Protein AF-A0A167IUR1-F1 (afdb_monomer)

Secondary structure (DSSP, 8-state):
-----------------------------HHHHHHHHHTPPPPTTTTT-TT-EEEEEEEEETTSS-EEEEEEEESTTS-EEEEEEESTTS---EEEEEEE-SS-TTEEEEE-SSBEEEEE--TTSEEEEEEEEETTEEEEEEEEE-BTTB--EEEEEEEEESS-TTSEEEEEEEE-S-EEPPPTTT-SSPEEE--EEEEEETTEEEE----GGGSPPEEETTTT-EEESS-EEEE-TTSSEEEEEEEEEEEEETTEEEEEEEEEEEETTEEEE--SSTT-SS--SSEEEEETTEEEEEEE--TT--

Radius of gyration: 26.61 Å; Cα contacts (8 Å, |Δi|>4): 723; chains: 1; bounding box: 107×40×87 Å

Structure (mmCIF, N/CA/C/O backbone):
data_AF-A0A167IUR1-F1
#
_entry.id   AF-A0A167IUR1-F1
#
loop_
_atom_site.group_PDB
_atom_site.id
_atom_site.type_symbol
_atom_site.label_atom_id
_atom_site.label_alt_id
_atom_site.label_comp_id
_atom_site.label_asym_id
_atom_site.label_entity_id
_atom_site.label_seq_id
_atom_site.pdbx_PDB_ins_code
_atom_site.Cartn_x
_atom_site.Cartn_y
_atom_site.Cartn_z
_atom_site.occupancy
_atom_site.B_iso_or_equiv
_atom_site.auth_seq_id
_atom_site.auth_comp_id
_atom_site.auth_asym_id
_atom_site.auth_atom_id
_atom_site.pdbx_PDB_model_num
ATOM 1 N N . MET A 1 1 ? -85.564 10.964 56.060 1.00 39.94 1 MET A N 1
ATOM 2 C CA . MET A 1 1 ? -84.244 11.632 55.950 1.00 39.94 1 MET A CA 1
ATOM 3 C C . MET A 1 1 ? -83.192 10.564 56.237 1.00 39.94 1 MET A C 1
ATOM 5 O O . MET A 1 1 ? -83.279 9.973 57.298 1.00 39.94 1 MET A O 1
ATOM 9 N N . LYS A 1 2 ? -82.512 10.026 55.208 1.00 40.06 2 LYS A N 1
ATOM 10 C CA . LYS A 1 2 ? -81.226 10.500 54.625 1.00 40.06 2 LYS A CA 1
ATOM 11 C C . LYS A 1 2 ? -80.044 10.179 55.570 1.00 40.06 2 LYS A C 1
ATOM 13 O O . LYS A 1 2 ? -80.084 10.676 56.680 1.00 40.06 2 LYS A O 1
ATOM 18 N N . TYR A 1 3 ? -78.972 9.441 55.258 1.00 42.84 3 TYR A N 1
ATOM 19 C CA . TYR A 1 3 ? -78.515 8.634 54.115 1.00 42.84 3 TYR A CA 1
ATOM 20 C C . TYR A 1 3 ? -77.484 7.610 54.644 1.00 42.84 3 TYR A C 1
ATOM 22 O O . TYR A 1 3 ? -76.703 7.931 55.536 1.00 42.84 3 TYR A O 1
ATOM 30 N N . LEU A 1 4 ? -77.473 6.407 54.066 1.00 49.00 4 LEU A N 1
ATOM 31 C CA . LEU A 1 4 ? -76.462 5.363 54.253 1.00 49.00 4 LEU A CA 1
ATOM 32 C C . LEU A 1 4 ? -75.265 5.689 53.335 1.00 49.00 4 LEU A C 1
ATOM 34 O O . LEU A 1 4 ? -75.444 5.774 52.121 1.00 49.00 4 LEU A O 1
ATOM 38 N N . VAL A 1 5 ? -74.072 5.915 53.890 1.00 52.12 5 VAL A N 1
ATOM 39 C CA . VAL A 1 5 ? -72.850 6.205 53.117 1.00 52.12 5 VAL A CA 1
ATOM 40 C C . VAL A 1 5 ? -72.109 4.893 52.862 1.00 52.12 5 VAL A C 1
ATOM 42 O O . VAL A 1 5 ? -71.494 4.334 53.765 1.00 52.12 5 VAL A O 1
ATOM 45 N N . TYR A 1 6 ? -72.205 4.389 51.631 1.00 51.31 6 TYR A N 1
ATOM 46 C CA . TYR A 1 6 ? -71.437 3.244 51.142 1.00 51.31 6 TYR A CA 1
ATOM 47 C C . TYR A 1 6 ? -70.063 3.715 50.650 1.00 51.31 6 TYR A C 1
ATOM 49 O O . TYR A 1 6 ? -69.963 4.560 49.761 1.00 51.31 6 TYR A O 1
ATOM 57 N N . PHE A 1 7 ? -69.008 3.146 51.229 1.00 48.56 7 PHE A N 1
ATOM 58 C CA . PHE A 1 7 ? -67.617 3.332 50.825 1.00 48.56 7 PHE A CA 1
ATOM 59 C C . PHE A 1 7 ? -67.339 2.443 49.601 1.00 48.56 7 PHE A C 1
ATOM 61 O O . PHE A 1 7 ? -67.020 1.263 49.726 1.00 48.56 7 PHE A O 1
ATOM 68 N N . GLY A 1 8 ? -67.540 2.988 48.401 1.00 47.53 8 GLY A N 1
ATOM 69 C CA . GLY A 1 8 ? -67.185 2.339 47.139 1.00 47.53 8 GLY A CA 1
ATOM 70 C C . GLY A 1 8 ? -65.782 2.747 46.700 1.00 47.53 8 GLY A C 1
ATOM 71 O O . GLY A 1 8 ? -65.627 3.735 45.991 1.00 47.53 8 GLY A O 1
ATOM 72 N N . SER A 1 9 ? -64.763 1.996 47.123 1.00 50.78 9 SER A N 1
ATOM 73 C CA . SER A 1 9 ? -63.417 2.078 46.545 1.00 50.78 9 SER A CA 1
ATOM 74 C C . SER A 1 9 ? -63.408 1.308 45.223 1.00 50.78 9 SER A C 1
ATOM 76 O O . SER A 1 9 ? -63.314 0.082 45.208 1.00 50.78 9 SER A O 1
ATOM 78 N N . LEU A 1 10 ? -63.569 2.024 44.108 1.00 51.75 10 LEU A N 1
ATOM 79 C CA . LEU A 1 10 ? -63.385 1.484 42.764 1.00 51.75 10 LEU A CA 1
ATOM 80 C C . LEU A 1 10 ? -61.924 1.711 42.357 1.00 51.75 10 LEU A C 1
ATOM 82 O O . LEU A 1 10 ? -61.563 2.746 41.800 1.00 51.75 10 LEU A O 1
ATOM 86 N N . MET A 1 11 ? -61.071 0.745 42.688 1.00 54.09 11 MET A N 1
ATOM 87 C CA . MET A 1 11 ? -59.680 0.700 42.248 1.00 54.09 11 MET A CA 1
ATOM 88 C C . MET A 1 11 ? -59.660 0.292 40.766 1.00 54.09 11 MET A C 1
ATOM 90 O O . MET A 1 11 ? -59.726 -0.888 40.426 1.00 54.09 11 MET A O 1
ATOM 94 N N . LEU A 1 12 ? -59.636 1.285 39.874 1.00 53.88 12 LEU A N 1
ATOM 95 C CA . LEU A 1 12 ? -59.383 1.100 38.445 1.00 53.88 12 LEU A CA 1
ATOM 96 C C . LEU A 1 12 ? -57.927 0.652 38.260 1.00 53.88 12 LEU A C 1
ATOM 98 O O . LEU A 1 12 ? -57.009 1.466 38.184 1.00 53.88 12 LEU A O 1
ATOM 102 N N . LEU A 1 13 ? -57.725 -0.664 38.204 1.00 49.16 13 LEU A N 1
ATOM 103 C CA . LEU A 1 13 ? -56.525 -1.285 37.654 1.00 49.16 13 LEU A CA 1
ATOM 104 C C . LEU A 1 13 ? -56.460 -0.951 36.158 1.00 49.16 13 LEU A C 1
ATOM 106 O O . LEU A 1 13 ? -56.972 -1.688 35.317 1.00 49.16 13 LEU A O 1
ATOM 110 N N . PHE A 1 14 ? -55.827 0.172 35.820 1.00 52.62 14 PHE A N 1
ATOM 111 C CA . PHE A 1 14 ? -55.284 0.380 34.484 1.00 52.62 14 PHE A CA 1
ATOM 112 C C . PHE A 1 14 ? -54.108 -0.582 34.314 1.00 52.62 14 PHE A C 1
ATOM 114 O O . PHE A 1 14 ? -52.955 -0.241 34.563 1.00 52.62 14 PHE A O 1
ATOM 121 N N . ILE A 1 15 ? -54.419 -1.814 33.912 1.00 54.81 15 ILE A N 1
ATOM 122 C CA . ILE A 1 15 ? -53.456 -2.723 33.299 1.00 54.81 15 ILE A CA 1
ATOM 123 C C . ILE A 1 15 ? -53.104 -2.081 31.957 1.00 54.81 15 ILE A C 1
ATOM 125 O O . ILE A 1 15 ? -53.733 -2.350 30.934 1.00 54.81 15 ILE A O 1
ATOM 129 N N . SER A 1 16 ? -52.138 -1.159 31.955 1.00 46.69 16 SER A N 1
ATOM 130 C CA . SER A 1 16 ? -51.459 -0.822 30.716 1.00 46.69 16 SER A CA 1
ATOM 131 C C . SER A 1 16 ? -50.660 -2.061 30.334 1.00 46.69 16 SER A C 1
ATOM 133 O O . SER A 1 16 ? -49.613 -2.336 30.918 1.00 46.69 16 SER A O 1
ATOM 135 N N . CYS A 1 17 ? -51.166 -2.824 29.368 1.00 55.16 17 CYS A N 1
ATOM 136 C CA . CYS A 1 17 ? -50.301 -3.617 28.512 1.00 55.16 17 CYS A CA 1
ATOM 137 C C . CYS A 1 17 ? -49.288 -2.639 27.908 1.00 55.16 17 CYS A C 1
ATOM 139 O O . CYS A 1 17 ? -49.572 -1.995 26.897 1.00 55.16 17 CYS A O 1
ATOM 141 N N . GLN A 1 18 ? -48.115 -2.504 28.530 1.00 50.66 18 GLN A N 1
ATOM 142 C CA . GLN A 1 18 ? -46.922 -2.210 27.759 1.00 50.66 18 GLN A CA 1
ATOM 143 C C . GLN A 1 18 ? -46.801 -3.394 26.809 1.00 50.66 18 GLN A C 1
ATOM 145 O O . GLN A 1 18 ? -46.411 -4.491 27.190 1.00 50.66 18 GLN A O 1
ATOM 150 N N . ARG A 1 19 ? -47.291 -3.195 25.584 1.00 50.69 19 ARG A N 1
ATOM 151 C CA . ARG A 1 19 ? -46.818 -3.974 24.455 1.00 50.69 19 ARG A CA 1
ATOM 152 C C . ARG A 1 19 ? -45.326 -3.704 24.458 1.00 50.69 19 ARG A C 1
ATOM 154 O O . ARG A 1 19 ? -44.938 -2.564 24.197 1.00 50.69 19 ARG A O 1
ATOM 161 N N . ASP A 1 20 ? -44.545 -4.707 24.839 1.00 49.53 20 ASP A N 1
ATOM 162 C CA . ASP A 1 20 ? -43.136 -4.749 24.502 1.00 49.53 20 ASP A CA 1
ATOM 163 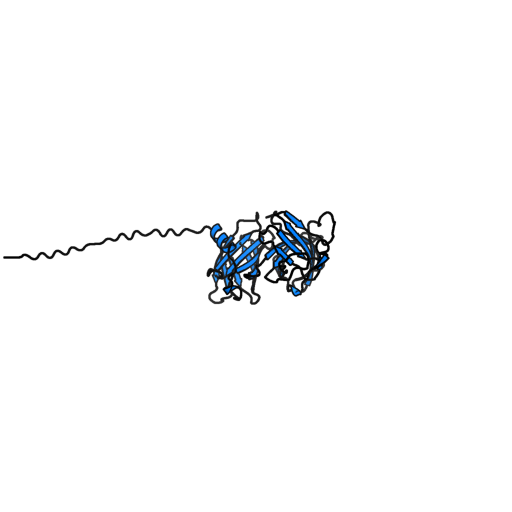C C . ASP A 1 20 ? -43.094 -4.465 23.005 1.00 49.53 20 ASP A C 1
ATOM 165 O O . ASP A 1 20 ? -43.581 -5.241 22.179 1.00 49.53 20 ASP A O 1
ATOM 169 N N . ALA A 1 21 ? -42.688 -3.244 22.665 1.00 53.78 21 ALA A N 1
ATOM 170 C CA . ALA A 1 21 ? -42.294 -2.959 21.313 1.00 53.78 21 ALA A CA 1
ATOM 171 C C . ALA A 1 21 ? -41.093 -3.870 21.127 1.00 53.78 21 ALA A C 1
ATOM 173 O O . ALA A 1 21 ? -40.050 -3.615 21.726 1.00 53.78 21 ALA A O 1
ATOM 174 N N . ASP A 1 22 ? -41.288 -4.965 20.390 1.00 45.28 22 ASP A N 1
ATOM 175 C CA . ASP A 1 22 ? -40.198 -5.736 19.822 1.00 45.28 22 ASP A CA 1
ATOM 176 C C . ASP A 1 22 ? -39.304 -4.715 19.128 1.00 45.28 22 ASP A C 1
ATOM 178 O O . ASP A 1 22 ? -39.596 -4.242 18.025 1.00 45.28 22 ASP A O 1
ATOM 182 N N . VAL A 1 23 ? -38.247 -4.299 19.825 1.00 49.53 23 VAL A N 1
ATOM 183 C CA . VAL A 1 23 ? -37.150 -3.565 19.230 1.00 49.53 23 VAL A CA 1
ATOM 184 C C . VAL A 1 23 ? -36.552 -4.585 18.292 1.00 49.53 23 VAL A C 1
ATOM 186 O O . VAL A 1 23 ? -35.773 -5.444 18.693 1.00 49.53 23 VAL A O 1
ATOM 189 N N . THR A 1 24 ? -37.008 -4.548 17.045 1.00 45.44 24 THR A N 1
ATOM 190 C CA . THR A 1 24 ? -36.427 -5.323 15.968 1.00 45.44 24 THR A CA 1
ATOM 191 C C . THR A 1 24 ? -35.045 -4.723 15.770 1.00 45.44 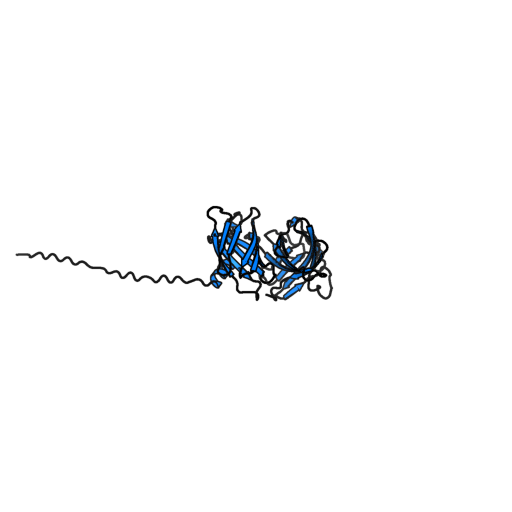24 THR A C 1
ATOM 193 O O . THR A 1 24 ? -34.864 -3.765 15.020 1.00 45.44 24 THR A O 1
ATOM 196 N N . THR A 1 25 ? -34.067 -5.203 16.536 1.00 50.25 25 THR A N 1
ATOM 197 C CA . THR A 1 25 ? -32.660 -4.963 16.257 1.00 50.25 25 THR A CA 1
ATOM 198 C C . THR A 1 25 ? -32.419 -5.591 14.899 1.00 50.25 25 THR A C 1
ATOM 200 O O . THR A 1 25 ? -32.323 -6.810 14.783 1.00 50.25 25 THR A O 1
ATOM 203 N N . VAL A 1 26 ? -32.439 -4.762 13.856 1.00 62.06 26 VAL A N 1
ATOM 204 C CA . VAL A 1 26 ? -32.053 -5.178 12.513 1.00 62.06 26 VAL A CA 1
ATOM 205 C C . VAL A 1 26 ? -30.587 -5.571 12.615 1.00 62.06 26 VAL A C 1
ATOM 207 O O . VAL A 1 26 ? -29.713 -4.710 12.719 1.00 62.06 26 VAL A O 1
ATOM 210 N N . GLU A 1 27 ? -30.336 -6.874 12.682 1.00 73.44 27 GLU A N 1
ATOM 211 C CA . GLU A 1 27 ? -28.994 -7.433 12.700 1.00 73.44 27 GLU A CA 1
ATOM 212 C C . GLU A 1 27 ? -28.315 -7.029 11.388 1.00 73.44 27 GLU A C 1
ATOM 214 O O . GLU A 1 27 ? -28.776 -7.365 10.293 1.00 73.44 27 GLU A O 1
ATOM 219 N N . GLN A 1 28 ? -27.280 -6.195 11.483 1.00 84.00 28 GLN A N 1
ATOM 220 C CA . GLN A 1 28 ? -26.563 -5.740 10.302 1.00 84.00 28 GLN A CA 1
ATOM 221 C C . GLN A 1 28 ? -25.719 -6.894 9.767 1.00 84.00 28 GLN A C 1
ATOM 223 O O . GLN A 1 28 ? -24.887 -7.451 10.477 1.00 84.00 28 GLN A O 1
ATOM 228 N N . THR A 1 29 ? -25.919 -7.243 8.498 1.00 92.00 29 THR A N 1
ATOM 229 C CA . THR A 1 29 ? -25.089 -8.244 7.818 1.00 92.00 29 THR A CA 1
ATOM 230 C C . THR A 1 29 ? -23.643 -7.759 7.703 1.00 92.00 29 THR A C 1
ATOM 232 O O . THR A 1 29 ? -23.427 -6.563 7.490 1.00 92.00 29 THR A O 1
ATOM 235 N N . GLU A 1 30 ? -22.668 -8.670 7.709 1.00 92.00 30 GLU A N 1
ATOM 236 C CA . GLU A 1 30 ? -21.248 -8.336 7.507 1.00 92.00 30 GLU A CA 1
ATOM 237 C C . GLU A 1 30 ? -21.013 -7.506 6.236 1.00 92.00 30 GLU A C 1
ATOM 239 O O . GLU A 1 30 ? -20.331 -6.489 6.281 1.00 92.00 30 GLU A O 1
ATOM 244 N N . ALA A 1 31 ? -21.668 -7.851 5.124 1.00 93.06 31 ALA A N 1
ATOM 245 C CA . ALA A 1 31 ? -21.564 -7.095 3.875 1.00 93.06 31 ALA A CA 1
ATOM 246 C C . ALA A 1 31 ? -21.984 -5.617 4.020 1.00 93.06 31 ALA A C 1
ATOM 248 O O . ALA A 1 31 ? -21.382 -4.735 3.408 1.00 93.06 31 ALA A O 1
ATOM 249 N N . ALA A 1 32 ? -22.994 -5.332 4.848 1.00 95.12 32 ALA A N 1
ATOM 250 C CA . ALA A 1 32 ? -23.435 -3.965 5.124 1.00 95.12 32 ALA A CA 1
ATOM 251 C C . ALA A 1 32 ? -22.427 -3.208 6.004 1.00 95.12 32 ALA A C 1
ATOM 253 O O . ALA A 1 32 ? -22.171 -2.029 5.761 1.00 95.12 32 ALA A O 1
ATOM 254 N N . LEU A 1 33 ? -21.821 -3.888 6.982 1.00 96.25 33 LEU A N 1
ATOM 255 C CA . LEU A 1 33 ? -20.769 -3.330 7.840 1.00 96.25 33 LEU A CA 1
ATOM 256 C C . LEU A 1 33 ? -19.497 -3.022 7.041 1.00 96.25 33 LEU A C 1
ATOM 258 O O . LEU A 1 33 ? -18.945 -1.928 7.148 1.00 96.25 33 LEU A O 1
ATOM 262 N N . VAL A 1 34 ? -19.086 -3.940 6.166 1.00 96.19 34 VAL A N 1
ATOM 263 C CA . VAL A 1 34 ? -18.014 -3.716 5.190 1.00 96.19 34 VAL A CA 1
ATOM 264 C C . VAL A 1 34 ? -18.339 -2.497 4.327 1.00 96.19 34 VAL A C 1
ATOM 266 O O . VAL A 1 34 ? -17.553 -1.554 4.277 1.00 96.19 34 VAL A O 1
ATOM 269 N N . ALA A 1 35 ? -19.508 -2.469 3.679 1.00 95.56 35 ALA A N 1
ATOM 270 C CA . ALA A 1 35 ? -19.896 -1.360 2.808 1.00 95.56 35 ALA A CA 1
ATOM 271 C C . ALA A 1 35 ? -19.886 -0.010 3.544 1.00 95.56 35 ALA A C 1
ATOM 273 O O . ALA A 1 35 ? -19.404 0.978 2.987 1.00 95.56 35 ALA A O 1
ATOM 274 N N . LYS A 1 36 ? -20.340 0.022 4.805 1.00 96.75 36 LYS A N 1
ATOM 275 C CA . LYS A 1 36 ? -20.275 1.205 5.673 1.00 96.75 36 LYS A CA 1
ATOM 276 C C . LYS A 1 36 ? -18.838 1.714 5.787 1.00 96.75 36 LYS A C 1
ATOM 278 O O . LYS A 1 36 ? -18.598 2.862 5.422 1.00 96.75 36 LYS A O 1
ATOM 283 N N . VAL A 1 37 ? -17.892 0.880 6.227 1.00 97.12 37 VAL A N 1
ATOM 284 C CA . VAL A 1 37 ? -16.484 1.284 6.416 1.00 97.12 37 VAL A CA 1
ATOM 285 C C . VAL A 1 37 ? -15.846 1.719 5.093 1.00 97.12 37 VAL A C 1
ATOM 287 O O . VAL A 1 37 ? -15.203 2.763 5.032 1.00 97.12 37 VAL A O 1
ATOM 290 N N . LEU A 1 38 ? -16.068 0.965 4.014 1.00 95.38 38 LEU A N 1
ATOM 291 C CA . LEU A 1 38 ? -15.472 1.237 2.702 1.00 95.38 38 LEU A CA 1
ATOM 292 C C . LEU A 1 38 ? -16.017 2.509 2.034 1.00 95.38 38 LEU A C 1
ATOM 294 O O . LEU A 1 38 ? -15.342 3.092 1.190 1.00 95.38 38 LEU A O 1
ATOM 298 N N . SER A 1 39 ? -17.227 2.939 2.400 1.00 95.25 39 SER A N 1
ATOM 299 C CA . SER A 1 39 ? -17.838 4.179 1.902 1.00 95.25 39 SER A CA 1
ATOM 300 C C . SER A 1 39 ? -17.428 5.433 2.680 1.00 95.25 39 SER A C 1
ATOM 302 O O . SER A 1 39 ? -17.766 6.543 2.261 1.00 95.25 39 SER A O 1
ATOM 304 N N . GLN A 1 40 ? -16.716 5.283 3.804 1.00 94.88 40 GLN A N 1
ATOM 305 C CA . GLN A 1 40 ? -16.343 6.423 4.633 1.00 94.88 40 GLN A CA 1
ATOM 306 C C . GLN A 1 40 ? -15.401 7.375 3.901 1.00 94.88 40 GLN A C 1
ATOM 308 O O . GLN A 1 40 ? -14.452 6.972 3.226 1.00 94.88 40 GLN A O 1
ATOM 313 N N . GLN A 1 41 ? -15.652 8.662 4.114 1.00 94.19 41 GLN A N 1
ATOM 314 C CA . GLN A 1 41 ? -14.771 9.743 3.701 1.00 94.19 41 GLN A CA 1
ATOM 315 C C . GLN A 1 41 ? -13.991 10.261 4.914 1.00 94.19 41 GLN A C 1
ATOM 317 O O . GLN A 1 41 ? -14.527 10.239 6.029 1.00 94.19 41 GLN A O 1
ATOM 322 N N . PRO A 1 42 ? -12.748 10.735 4.735 1.00 93.44 42 PRO A N 1
ATOM 323 C CA . PRO A 1 42 ? -11.985 11.340 5.819 1.00 93.44 42 PRO A CA 1
ATOM 324 C C . PRO A 1 42 ? -12.722 12.535 6.420 1.00 93.44 42 PRO A C 1
ATOM 326 O O . PRO A 1 42 ? -13.127 13.456 5.709 1.00 93.44 42 PRO A O 1
ATOM 329 N N . SER A 1 43 ? -12.866 12.551 7.743 1.00 92.56 43 SER A N 1
ATOM 330 C CA . SER A 1 43 ? -13.361 13.722 8.458 1.00 92.56 43 SER A CA 1
ATOM 331 C C . SER A 1 43 ? -12.348 14.862 8.350 1.00 92.56 43 SER A C 1
ATOM 333 O O . SER A 1 43 ? -11.168 14.699 8.675 1.00 92.56 43 SER A O 1
ATOM 335 N N . VAL A 1 44 ? -12.809 16.040 7.921 1.00 88.81 44 VAL A N 1
ATOM 336 C CA . VAL A 1 44 ? -11.974 17.252 7.840 1.00 88.81 44 VAL A CA 1
ATOM 337 C C . VAL A 1 44 ? -11.412 17.610 9.218 1.00 88.81 44 VAL A C 1
ATOM 339 O O . VAL A 1 44 ? -10.234 17.929 9.335 1.00 88.81 44 VAL A O 1
ATOM 342 N N . GLU A 1 45 ? -12.222 17.485 10.272 1.00 88.31 45 GLU A N 1
ATOM 343 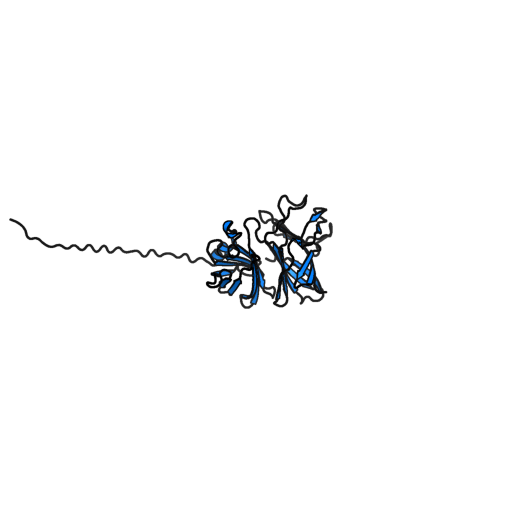C CA . GLU A 1 45 ? -11.820 17.797 11.651 1.00 88.31 45 GLU A CA 1
ATOM 344 C C . GLU A 1 45 ? -10.741 16.844 12.174 1.00 88.31 45 GLU A C 1
ATOM 346 O O . GLU A 1 45 ? -9.852 17.246 12.924 1.00 88.31 45 GLU A O 1
ATOM 351 N N . LEU A 1 46 ? -10.801 15.575 11.762 1.00 88.69 46 LEU A N 1
ATOM 352 C CA . LEU A 1 46 ? -9.861 14.551 12.208 1.00 88.69 46 LEU A CA 1
ATOM 353 C C . LEU A 1 46 ? -8.678 14.374 11.263 1.00 88.69 46 LEU A C 1
ATOM 355 O O . LEU A 1 46 ? -7.744 13.675 11.638 1.00 88.69 46 LEU A O 1
ATOM 359 N N . SER A 1 47 ? -8.652 15.024 10.095 1.00 79.44 47 SER A N 1
ATOM 360 C CA . SER A 1 47 ? -7.573 14.888 9.100 1.00 79.44 47 SER A CA 1
ATOM 361 C C . SER A 1 47 ? -6.191 15.239 9.669 1.00 79.44 47 SER A C 1
ATOM 363 O O . SER A 1 47 ? -5.205 14.597 9.314 1.00 79.44 47 SER A O 1
ATOM 365 N N . GLU A 1 48 ? -6.126 16.123 10.669 1.00 78.12 48 GLU A N 1
ATOM 366 C CA . GLU A 1 48 ? -4.879 16.514 11.351 1.00 78.12 48 GLU A CA 1
ATOM 367 C C . GLU A 1 48 ? -4.697 15.875 12.749 1.00 78.12 48 GLU A C 1
ATOM 369 O O . GLU A 1 48 ? -3.665 16.053 13.391 1.00 78.12 48 GLU A O 1
ATOM 374 N N . SER A 1 49 ? -5.663 15.087 13.241 1.00 83.75 49 SER A N 1
ATOM 375 C CA . SER A 1 49 ? -5.554 14.383 14.533 1.00 83.75 49 SER A CA 1
ATOM 376 C C . SER A 1 49 ? -4.559 13.217 14.485 1.00 83.75 49 SER A C 1
ATOM 378 O O . SER A 1 49 ? -4.750 12.286 13.718 1.00 83.75 49 SER A O 1
ATOM 380 N N . LEU A 1 50 ? -3.522 13.192 15.320 1.00 80.62 50 LEU A N 1
ATOM 381 C CA . LEU A 1 50 ? -2.467 12.172 15.192 1.00 80.62 50 LEU A CA 1
ATOM 382 C C . LEU A 1 50 ? -2.942 10.718 15.334 1.00 80.62 50 LEU A C 1
ATOM 384 O O . LEU A 1 50 ? -2.382 9.847 14.683 1.00 80.62 50 LEU A O 1
ATOM 388 N N . ASN A 1 51 ? -3.950 10.445 16.165 1.00 88.44 51 ASN A N 1
ATOM 389 C CA . ASN A 1 51 ? -4.377 9.081 16.493 1.00 88.44 51 ASN A CA 1
ATOM 390 C C . ASN A 1 51 ? -5.785 8.720 16.011 1.00 88.44 51 ASN A C 1
ATOM 392 O O . ASN A 1 51 ? -6.224 7.598 16.232 1.00 88.44 51 ASN A O 1
ATOM 396 N N . LYS A 1 52 ? -6.504 9.638 15.359 1.00 94.06 52 LYS A N 1
ATOM 397 C CA . LYS A 1 52 ? -7.886 9.414 14.917 1.00 94.06 52 LYS A CA 1
ATOM 398 C C . LYS A 1 52 ? -8.077 9.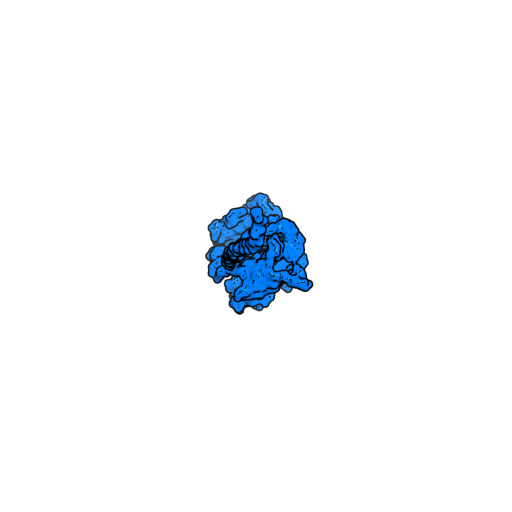731 13.445 1.00 94.06 52 LYS A C 1
ATOM 400 O O . LYS A 1 52 ? -7.340 10.521 12.857 1.00 94.06 52 LYS A O 1
ATOM 405 N N . GLY A 1 53 ? -9.134 9.164 12.881 1.00 95.50 53 GLY A N 1
ATOM 406 C CA . GLY A 1 53 ? -9.552 9.379 11.501 1.00 95.50 53 GLY A CA 1
ATOM 407 C C . GLY A 1 53 ? -9.553 8.089 10.696 1.00 95.50 53 GLY A C 1
ATOM 408 O O . GLY A 1 53 ? -9.599 6.989 11.246 1.00 95.50 53 GLY A O 1
ATOM 409 N N . LEU A 1 54 ? -9.545 8.237 9.376 1.00 96.56 54 LEU A N 1
ATOM 410 C CA . LEU A 1 54 ? -9.557 7.122 8.441 1.00 96.56 54 LEU A CA 1
ATOM 411 C C . LEU A 1 54 ? -8.131 6.819 7.981 1.00 96.56 54 LEU A C 1
ATOM 413 O O . LEU A 1 54 ? -7.432 7.707 7.497 1.00 96.56 54 LEU A O 1
ATOM 417 N N . TYR A 1 55 ? -7.715 5.564 8.095 1.00 97.38 55 TYR A N 1
ATOM 418 C CA . TYR A 1 55 ? -6.460 5.072 7.539 1.00 97.38 55 TYR A CA 1
ATOM 419 C C . TYR A 1 55 ? -6.768 4.052 6.458 1.00 97.38 55 TYR A C 1
ATOM 421 O O . TYR A 1 55 ? -7.732 3.291 6.549 1.00 97.38 55 TYR A O 1
ATOM 429 N N . LYS A 1 56 ? -5.940 4.042 5.427 1.00 97.25 56 LYS A N 1
ATOM 430 C CA . LYS A 1 56 ? -6.083 3.181 4.262 1.00 97.25 56 LYS A CA 1
ATOM 431 C C . LYS A 1 56 ? -4.716 2.641 3.873 1.00 97.25 56 LYS A C 1
ATOM 433 O O . LYS A 1 56 ? -3.703 3.288 4.129 1.00 97.25 56 LYS A O 1
ATOM 438 N N . GLY A 1 57 ? -4.661 1.467 3.262 1.00 96.88 57 GLY A N 1
ATOM 439 C CA . GLY A 1 57 ? -3.396 0.946 2.754 1.00 96.88 57 GLY A CA 1
ATOM 440 C C . GLY A 1 57 ? -3.445 -0.523 2.393 1.00 96.88 57 GLY A C 1
ATOM 441 O O . GLY A 1 57 ? -4.488 -1.040 2.005 1.00 96.88 57 GLY A O 1
ATOM 442 N N . ILE A 1 58 ? -2.307 -1.192 2.520 1.00 97.19 58 ILE A N 1
ATOM 443 C CA . ILE A 1 58 ? -2.102 -2.573 2.093 1.00 97.19 58 ILE A CA 1
ATOM 444 C C . ILE A 1 58 ? -2.515 -3.541 3.199 1.00 97.19 58 ILE A C 1
ATOM 446 O O . ILE A 1 58 ? -2.137 -3.370 4.358 1.00 97.19 58 ILE A O 1
ATOM 450 N N . PHE A 1 59 ? -3.207 -4.602 2.802 1.00 97.12 59 PHE A N 1
ATOM 451 C CA . PHE A 1 59 ? -3.351 -5.854 3.532 1.00 97.12 59 PHE A CA 1
ATOM 452 C C . PHE A 1 59 ? -2.816 -6.976 2.651 1.00 97.12 59 PHE A C 1
ATOM 454 O O . PHE A 1 59 ? -3.310 -7.157 1.537 1.00 97.12 59 PHE A O 1
ATOM 461 N N . ALA A 1 60 ? -1.837 -7.742 3.121 1.00 96.12 60 ALA A N 1
ATOM 462 C CA . ALA A 1 60 ? -1.334 -8.861 2.335 1.00 96.12 60 ALA A CA 1
ATOM 463 C C . ALA A 1 60 ? -0.753 -9.980 3.196 1.00 96.12 60 ALA A C 1
ATOM 465 O O . ALA A 1 60 ? -0.262 -9.751 4.305 1.00 96.12 60 ALA A O 1
ATOM 466 N N . SER A 1 61 ? -0.785 -11.196 2.661 1.00 95.62 61 SER A N 1
ATOM 467 C CA . SER A 1 61 ? -0.056 -12.332 3.205 1.00 95.62 61 SER A CA 1
ATOM 468 C C . SER A 1 61 ? 1.369 -12.384 2.650 1.00 95.62 61 SER A C 1
ATOM 470 O O . SER A 1 61 ? 1.652 -11.972 1.519 1.00 95.62 61 SER A O 1
ATOM 472 N N . TYR A 1 62 ? 2.295 -12.920 3.445 1.00 95.69 62 TYR A N 1
ATOM 473 C CA . TYR A 1 62 ? 3.692 -13.089 3.025 1.00 95.69 62 TYR A CA 1
ATOM 474 C C . TYR A 1 62 ? 3.889 -14.156 1.939 1.00 95.69 62 TYR A C 1
ATOM 476 O O . TYR A 1 62 ? 4.925 -14.171 1.280 1.00 95.69 62 TYR A O 1
ATOM 484 N N . ASP A 1 63 ? 2.914 -15.047 1.765 1.00 93.00 63 ASP A N 1
ATOM 485 C CA . ASP A 1 63 ? 2.905 -16.116 0.762 1.00 93.00 63 ASP A CA 1
ATOM 486 C C . ASP A 1 63 ? 2.188 -15.724 -0.544 1.00 93.00 63 ASP A C 1
ATOM 488 O O . ASP A 1 63 ? 1.984 -16.579 -1.405 1.00 93.00 63 ASP A O 1
ATOM 492 N N . LEU A 1 64 ? 1.825 -14.442 -0.698 1.00 91.50 64 LEU A N 1
ATOM 493 C CA . LEU A 1 64 ? 1.209 -13.852 -1.899 1.00 91.50 64 LEU A CA 1
ATOM 494 C C . LEU A 1 64 ? -0.197 -14.384 -2.232 1.00 91.50 64 LEU A C 1
ATOM 496 O O . LEU A 1 64 ? -0.729 -14.129 -3.317 1.00 91.50 64 LEU A O 1
ATOM 500 N N . VAL A 1 65 ? -0.815 -15.135 -1.317 1.00 91.12 65 VAL A N 1
ATOM 501 C CA . VAL A 1 65 ? -2.158 -15.690 -1.518 1.00 91.12 65 VAL A CA 1
ATOM 502 C C . VAL A 1 65 ? -3.225 -14.621 -1.336 1.00 91.12 65 VAL A C 1
ATOM 504 O O . VAL A 1 65 ? -4.079 -14.461 -2.212 1.00 91.12 65 VAL A O 1
ATOM 507 N N . ASP A 1 66 ? -3.157 -13.887 -0.230 1.00 92.31 66 ASP A N 1
ATOM 508 C CA . ASP A 1 66 ? -4.141 -12.887 0.151 1.00 92.31 66 ASP A CA 1
ATOM 509 C C . ASP A 1 66 ? -3.561 -11.492 -0.061 1.00 92.31 66 ASP A C 1
ATOM 511 O O . ASP A 1 66 ? -2.439 -11.191 0.349 1.00 92.31 66 ASP A O 1
ATOM 515 N N . LYS A 1 67 ? -4.338 -10.634 -0.717 1.00 92.31 67 LYS A N 1
ATOM 516 C CA . LYS A 1 67 ? -3.948 -9.258 -1.002 1.00 92.31 67 LYS A CA 1
ATOM 517 C C . LYS A 1 67 ? -5.172 -8.377 -1.131 1.00 92.31 67 LYS A C 1
ATOM 519 O O . LYS A 1 67 ? -6.197 -8.820 -1.647 1.00 92.31 67 LYS A O 1
ATOM 524 N N . GLY A 1 68 ? -5.087 -7.147 -0.657 1.00 93.94 68 GLY A N 1
ATOM 525 C CA . GLY A 1 68 ? -6.214 -6.236 -0.649 1.00 93.94 68 GLY A CA 1
ATOM 526 C C . GLY A 1 68 ? -5.885 -4.886 -0.049 1.00 93.94 68 GLY A C 1
ATOM 527 O O . GLY A 1 68 ? -4.775 -4.624 0.416 1.00 93.94 68 GLY A O 1
ATOM 528 N N . MET A 1 69 ? -6.898 -4.034 -0.050 1.00 95.38 69 MET A N 1
ATOM 529 C CA . MET A 1 69 ? -6.858 -2.732 0.587 1.00 95.38 69 MET A CA 1
ATOM 530 C C . MET A 1 69 ? -7.542 -2.814 1.949 1.00 95.38 69 MET A C 1
ATOM 532 O O . MET A 1 69 ? -8.683 -3.268 2.048 1.00 95.38 69 MET A O 1
ATOM 536 N N . VAL A 1 70 ? -6.859 -2.369 3.000 1.00 97.75 70 VAL A N 1
ATOM 537 C CA . VAL A 1 70 ? -7.450 -2.221 4.334 1.00 97.75 70 VAL A CA 1
ATOM 538 C C . VAL A 1 70 ? -7.926 -0.795 4.549 1.00 97.75 70 VAL A C 1
ATOM 540 O O . VAL A 1 70 ? -7.293 0.158 4.101 1.00 97.75 70 VAL A O 1
ATOM 543 N N . PHE A 1 71 ? -9.032 -0.671 5.270 1.00 98.12 71 PHE A N 1
ATOM 544 C CA . PHE A 1 71 ? -9.632 0.567 5.733 1.00 98.12 71 PHE A CA 1
ATOM 545 C C . PHE A 1 71 ? -9.762 0.449 7.248 1.00 98.12 71 PHE A C 1
ATOM 547 O O . PHE A 1 71 ? -10.457 -0.440 7.734 1.00 98.12 71 PHE A O 1
ATOM 554 N N . LEU A 1 72 ? -9.078 1.314 7.990 1.00 98.38 72 LEU A N 1
ATOM 555 C CA . LEU A 1 72 ? -9.140 1.384 9.446 1.00 98.38 72 LEU A CA 1
ATOM 556 C C . LEU A 1 72 ? -9.854 2.682 9.824 1.00 98.38 72 LEU A C 1
ATOM 558 O O . LEU A 1 72 ? -9.320 3.778 9.647 1.00 98.38 72 LEU A O 1
ATOM 562 N N . ASN A 1 73 ? -11.069 2.559 10.337 1.00 98.00 73 ASN A N 1
ATOM 563 C CA . ASN A 1 73 ? -11.809 3.654 10.936 1.00 98.00 73 ASN A CA 1
ATOM 564 C C . ASN A 1 73 ? -11.392 3.765 12.408 1.00 98.00 73 ASN A C 1
ATOM 566 O O . ASN A 1 73 ? -11.805 2.957 13.237 1.00 98.00 73 ASN A O 1
ATOM 570 N N . LEU A 1 74 ? -10.560 4.755 12.731 1.00 97.38 74 LEU A N 1
ATOM 571 C CA . LEU A 1 74 ? -10.117 5.056 14.091 1.00 97.38 74 LEU A CA 1
ATOM 572 C C . LEU A 1 74 ? -10.906 6.254 14.625 1.00 97.38 74 LEU A C 1
ATOM 574 O O . LEU A 1 74 ? -10.368 7.347 14.794 1.00 97.38 74 LEU A O 1
ATOM 578 N N . GLN A 1 75 ? -12.203 6.061 14.871 1.00 96.56 75 GLN A N 1
ATOM 579 C CA . GLN A 1 75 ? -13.135 7.097 15.335 1.00 96.56 75 GLN A CA 1
ATOM 580 C C . GLN A 1 75 ? -13.377 8.223 14.321 1.00 96.56 75 GLN A C 1
ATOM 582 O O . GLN A 1 75 ? -13.728 9.330 14.721 1.00 96.56 75 GLN A O 1
ATOM 587 N N . ASN A 1 76 ? -13.248 7.948 13.020 1.00 95.69 76 ASN A N 1
ATOM 588 C CA . ASN A 1 76 ? -13.609 8.887 11.954 1.00 95.69 76 ASN A CA 1
ATOM 589 C C . ASN A 1 76 ? -15.093 9.296 12.029 1.00 95.69 76 ASN A C 1
ATOM 591 O O . ASN A 1 76 ? -15.427 10.457 11.812 1.00 95.69 76 ASN A O 1
ATOM 595 N N . ASP A 1 77 ? -15.960 8.348 12.395 1.00 95.06 77 ASP A N 1
ATOM 596 C CA . ASP A 1 77 ? -17.399 8.530 12.641 1.00 95.06 77 ASP A CA 1
ATOM 597 C C . ASP A 1 77 ? -17.794 8.218 14.103 1.00 95.06 77 ASP A C 1
ATOM 599 O O . ASP A 1 77 ? -18.956 7.950 14.408 1.00 95.06 77 ASP A O 1
ATOM 603 N N . GLY A 1 78 ? -16.812 8.210 15.010 1.00 95.06 78 GLY A N 1
ATOM 604 C CA . GLY A 1 78 ? -16.975 7.813 16.411 1.00 95.06 78 GLY A CA 1
ATOM 605 C C . GLY A 1 78 ? -16.831 6.311 16.693 1.00 95.06 78 GLY A C 1
ATOM 606 O O . GLY A 1 78 ? -16.678 5.951 17.860 1.00 95.06 78 GLY A O 1
ATOM 607 N N . ASN A 1 79 ? -16.805 5.441 15.676 1.00 97.12 79 ASN A N 1
ATOM 608 C CA . ASN A 1 79 ? -16.607 3.995 15.849 1.00 97.12 79 ASN A CA 1
ATOM 609 C C . ASN A 1 79 ? -15.146 3.573 15.623 1.00 97.12 79 ASN A C 1
ATOM 611 O O . ASN A 1 79 ? -14.384 4.274 14.962 1.00 97.12 79 ASN A O 1
ATOM 615 N N . VAL A 1 80 ? -14.754 2.408 16.149 1.00 98.19 80 VAL A N 1
ATOM 616 C CA . VAL A 1 80 ? -13.471 1.762 15.826 1.00 98.19 80 VAL A CA 1
ATOM 617 C C . VAL A 1 80 ? -13.759 0.481 15.053 1.00 98.19 80 VAL A C 1
ATOM 619 O O . VAL A 1 80 ? -14.248 -0.498 15.611 1.00 98.19 80 VAL A O 1
ATOM 622 N N . GLU A 1 81 ? -13.491 0.495 13.755 1.00 98.38 81 GLU A N 1
ATOM 623 C CA . GLU A 1 81 ? -13.894 -0.566 12.826 1.00 98.38 81 GLU A CA 1
ATOM 624 C C . GLU A 1 81 ? -12.817 -0.737 11.755 1.00 98.38 81 GLU A C 1
ATOM 626 O O . GLU A 1 81 ? -12.091 0.208 11.439 1.00 98.38 81 GLU A O 1
ATOM 631 N N . ALA A 1 82 ? -12.701 -1.927 11.176 1.00 98.56 82 ALA A N 1
ATOM 632 C CA . ALA A 1 82 ? -11.869 -2.119 9.999 1.00 98.56 82 ALA A CA 1
ATOM 633 C C . ALA A 1 82 ? -12.556 -2.995 8.959 1.00 98.56 82 ALA A C 1
ATOM 635 O O . ALA A 1 82 ? -13.336 -3.888 9.287 1.00 98.56 82 ALA A O 1
ATOM 636 N N . ALA A 1 83 ? -12.237 -2.745 7.696 1.00 97.94 83 ALA A N 1
ATOM 637 C CA . ALA A 1 83 ? -12.661 -3.572 6.582 1.00 97.94 83 ALA A CA 1
ATOM 638 C C . ALA A 1 83 ? -11.482 -3.845 5.654 1.00 97.94 83 ALA A C 1
ATOM 640 O O . ALA A 1 83 ? -10.622 -2.986 5.453 1.00 97.94 83 ALA A O 1
ATOM 641 N N . VAL A 1 84 ? -11.451 -5.039 5.076 1.00 96.69 84 VAL A N 1
ATOM 642 C CA . VAL A 1 84 ? -10.494 -5.411 4.036 1.00 96.69 84 VAL A CA 1
ATOM 643 C C . VAL A 1 84 ? -11.276 -5.689 2.769 1.00 96.69 84 VAL A C 1
ATOM 645 O O . VAL A 1 84 ? -12.111 -6.592 2.743 1.00 96.69 84 VAL A O 1
ATOM 648 N N . ARG A 1 85 ? -10.979 -4.918 1.724 1.00 93.62 85 ARG A N 1
ATOM 649 C CA . ARG A 1 85 ? -11.405 -5.225 0.367 1.00 93.62 85 ARG A CA 1
ATOM 650 C C . ARG A 1 85 ? -10.319 -6.032 -0.308 1.00 93.62 85 ARG A C 1
ATOM 652 O O . ARG A 1 85 ? -9.251 -5.494 -0.608 1.00 93.62 85 ARG A O 1
ATOM 659 N N . PHE A 1 86 ? -10.580 -7.311 -0.536 1.00 91.44 86 PHE A N 1
ATOM 660 C CA . PHE A 1 86 ? -9.614 -8.138 -1.240 1.00 91.44 86 PHE A CA 1
ATOM 661 C C . PHE A 1 86 ? -9.537 -7.730 -2.703 1.00 91.44 86 PHE A C 1
ATOM 663 O O . PHE A 1 86 ? -10.499 -7.254 -3.310 1.00 91.44 86 PHE A O 1
ATOM 670 N N . VAL A 1 87 ? -8.358 -7.951 -3.265 1.00 84.06 87 VAL A N 1
ATOM 671 C CA . VAL A 1 87 ? -8.165 -8.078 -4.699 1.00 84.06 87 VAL A CA 1
ATOM 672 C C . VAL A 1 87 ? -9.234 -9.072 -5.182 1.00 84.06 87 VAL A C 1
ATOM 674 O O . VAL A 1 87 ? -9.289 -10.200 -4.695 1.00 84.06 87 VAL A O 1
ATOM 677 N N . LYS A 1 88 ? -10.188 -8.589 -5.989 1.00 64.50 88 LYS A N 1
ATOM 678 C CA . LYS A 1 88 ? -11.416 -9.273 -6.425 1.00 64.50 88 LYS A CA 1
ATOM 679 C C . LYS A 1 88 ? -11.082 -10.696 -6.926 1.00 64.50 88 LYS A C 1
ATOM 681 O O . LYS A 1 88 ? -9.944 -11.031 -7.234 1.00 64.50 88 LYS A O 1
ATOM 686 N N . GLY A 1 89 ? -12.025 -11.625 -6.790 1.00 60.34 89 GLY A N 1
ATOM 687 C CA . GLY A 1 89 ? -11.778 -13.036 -7.118 1.00 60.34 89 GLY A CA 1
ATOM 688 C C . GLY A 1 89 ? -10.901 -13.813 -6.120 1.00 60.34 89 GLY A C 1
ATOM 689 O O . GLY A 1 89 ? -10.932 -15.042 -6.144 1.00 60.34 89 GLY A O 1
ATOM 690 N N . LYS A 1 90 ? -10.185 -13.158 -5.190 1.00 69.31 90 LYS A N 1
ATOM 691 C CA . LYS A 1 90 ? -9.412 -13.858 -4.150 1.00 69.31 90 LYS A CA 1
ATOM 692 C C . LYS A 1 90 ? -10.305 -14.372 -3.024 1.00 69.31 90 LYS A C 1
ATOM 694 O O . LYS A 1 90 ? -10.225 -15.557 -2.710 1.00 69.31 90 LYS A O 1
ATOM 699 N N . ARG A 1 91 ? -11.140 -13.512 -2.417 1.00 81.50 91 ARG A N 1
ATOM 700 C CA . ARG A 1 91 ? -12.022 -13.825 -1.267 1.00 81.50 91 ARG A CA 1
ATOM 701 C C . ARG A 1 91 ? -13.159 -12.802 -1.106 1.00 81.50 91 ARG A C 1
ATOM 703 O O . ARG A 1 91 ? -13.049 -11.708 -1.656 1.00 81.50 91 ARG A O 1
ATOM 710 N N . PRO A 1 92 ? -14.224 -13.124 -0.343 1.00 90.25 92 PRO A N 1
ATOM 711 C CA . PRO A 1 92 ? -15.151 -12.116 0.169 1.00 90.25 92 PRO A CA 1
ATOM 712 C C . PRO A 1 92 ? -14.425 -11.082 1.037 1.00 90.25 92 PRO A C 1
ATOM 714 O O . PRO A 1 92 ? -13.493 -11.439 1.760 1.00 90.25 92 PRO A O 1
ATOM 717 N N . ASP A 1 93 ? -14.877 -9.829 0.977 1.00 93.94 93 ASP A N 1
ATOM 718 C CA . ASP A 1 93 ? -14.416 -8.759 1.866 1.00 93.94 93 ASP A CA 1
ATOM 719 C C . ASP A 1 93 ? -14.617 -9.156 3.340 1.00 93.94 93 ASP A C 1
ATOM 721 O O . ASP A 1 93 ? -15.555 -9.882 3.669 1.00 93.94 93 ASP A O 1
ATOM 725 N N . ALA A 1 94 ? -13.740 -8.673 4.221 1.00 95.75 94 ALA A N 1
ATOM 726 C CA . ALA A 1 94 ? -13.753 -9.019 5.643 1.00 95.75 94 ALA A CA 1
ATOM 727 C C . ALA A 1 94 ? -14.011 -7.796 6.523 1.00 95.75 94 ALA A C 1
ATOM 729 O O . ALA A 1 94 ? -13.474 -6.716 6.261 1.00 95.75 94 ALA A O 1
ATOM 730 N N . TYR A 1 95 ? -14.766 -7.987 7.604 1.00 97.81 95 TYR A N 1
ATOM 731 C CA . TYR A 1 95 ? -15.016 -6.971 8.626 1.00 97.81 95 TYR A CA 1
ATOM 732 C C . TYR A 1 95 ? -14.337 -7.300 9.960 1.00 97.81 95 TYR A C 1
ATOM 734 O O . TYR A 1 95 ? -14.258 -8.458 10.369 1.00 97.81 95 TYR A O 1
ATOM 742 N N . PHE A 1 96 ? -13.890 -6.270 10.678 1.00 98.44 96 PHE A N 1
ATOM 743 C CA . PHE A 1 96 ? -13.339 -6.380 12.024 1.00 98.44 96 PHE A CA 1
ATOM 744 C C . PHE A 1 96 ? -13.973 -5.344 12.948 1.00 98.44 96 PHE A C 1
ATOM 746 O O . PHE A 1 96 ? -14.013 -4.149 12.644 1.00 98.44 96 PHE A O 1
ATOM 753 N N . VAL A 1 97 ? -14.381 -5.802 14.128 1.00 98.12 97 VAL A N 1
ATOM 754 C CA . VAL A 1 97 ? -14.784 -4.928 15.231 1.00 98.12 97 VAL A CA 1
ATOM 755 C C . VAL A 1 97 ? -13.533 -4.502 15.984 1.00 98.12 97 VAL A C 1
ATOM 757 O O . VAL A 1 97 ? -12.688 -5.345 16.301 1.00 98.12 97 VAL A O 1
ATOM 760 N N . GLY A 1 98 ? -13.413 -3.210 16.276 1.00 97.94 98 GLY A N 1
ATOM 761 C CA . GLY A 1 98 ? -12.273 -2.654 16.985 1.00 97.94 98 GLY A CA 1
ATOM 762 C C . GLY A 1 98 ? -12.631 -2.006 18.321 1.00 97.94 98 GLY A C 1
ATOM 763 O O . GLY A 1 98 ? -13.770 -1.621 18.563 1.00 97.94 98 GLY A O 1
ATOM 764 N N . ASN A 1 99 ? -11.633 -1.867 19.193 1.00 98.06 99 ASN A N 1
ATOM 765 C CA . ASN A 1 99 ? -11.689 -1.035 20.397 1.00 98.06 99 ASN A CA 1
ATOM 766 C C . ASN A 1 99 ? -10.346 -0.325 20.597 1.00 98.06 99 ASN A C 1
ATOM 768 O O . ASN A 1 99 ? -9.299 -0.887 20.280 1.00 98.06 99 ASN A O 1
ATOM 772 N N . GLN A 1 100 ? -10.374 0.891 21.140 1.00 97.56 100 GLN A N 1
ATOM 773 C CA . GLN A 1 100 ? -9.164 1.606 21.553 1.00 97.56 100 GLN A CA 1
ATOM 774 C C . GLN A 1 100 ? -8.655 1.049 22.892 1.00 97.56 100 GLN A C 1
ATOM 776 O O . GLN A 1 100 ? -9.460 0.757 23.779 1.00 97.56 100 GLN A O 1
ATOM 781 N N . ASP A 1 101 ? -7.341 0.898 23.039 1.00 97.12 101 ASP A N 1
ATOM 782 C CA . ASP A 1 101 ? -6.709 0.498 24.296 1.00 97.12 101 ASP A CA 1
ATOM 783 C C . ASP A 1 101 ? -6.931 1.589 25.363 1.00 97.12 101 ASP A C 1
ATOM 785 O O . ASP A 1 101 ? -6.845 2.792 25.105 1.00 97.12 101 ASP A O 1
ATOM 789 N N . VAL A 1 102 ? -7.275 1.163 26.580 1.00 95.56 102 VAL A N 1
ATOM 790 C CA . VAL A 1 102 ? -7.606 2.062 27.698 1.00 95.56 102 VAL A CA 1
ATOM 791 C C . VAL A 1 102 ? -6.373 2.691 28.353 1.00 95.56 102 VAL A C 1
ATOM 793 O O . VAL A 1 102 ? -6.496 3.709 29.032 1.00 95.56 102 VAL A O 1
ATOM 796 N N . GLN A 1 103 ? -5.203 2.076 28.192 1.00 96.44 103 GLN A N 1
ATOM 797 C CA . GLN A 1 103 ? -3.916 2.524 28.723 1.00 96.44 103 GLN A CA 1
ATOM 798 C C . GLN A 1 103 ? -3.099 3.284 27.675 1.00 96.44 103 GLN A C 1
ATOM 800 O O . GLN A 1 103 ? -2.302 4.145 28.047 1.00 96.44 103 GLN A O 1
ATOM 805 N N . ASP A 1 104 ? -3.314 3.004 26.388 1.00 95.00 104 ASP A N 1
ATOM 806 C CA . ASP A 1 104 ? -2.636 3.676 25.281 1.00 95.00 104 ASP A CA 1
ATOM 807 C C . ASP A 1 104 ? -3.613 4.140 24.192 1.00 95.00 104 ASP A C 1
ATOM 809 O O . ASP A 1 104 ? -4.055 3.381 23.333 1.00 95.00 104 ASP A O 1
ATOM 813 N N . SER A 1 105 ? -3.870 5.448 24.160 1.00 93.56 105 SER A N 1
ATOM 814 C CA . SER A 1 105 ? -4.759 6.067 23.173 1.00 93.56 105 SER A CA 1
ATOM 815 C C . SER A 1 105 ? -4.279 5.975 21.715 1.00 93.56 105 SER A C 1
ATOM 817 O O . SER A 1 105 ? -5.016 6.386 20.821 1.00 93.56 105 SER A O 1
ATOM 819 N N . ASN A 1 106 ? -3.066 5.490 21.448 1.00 94.88 106 ASN A N 1
ATOM 820 C CA . ASN A 1 106 ? -2.576 5.256 20.088 1.00 94.88 106 ASN A CA 1
ATOM 821 C C . ASN A 1 106 ? -2.751 3.804 19.640 1.00 94.88 106 ASN A C 1
ATOM 823 O O . ASN A 1 106 ? -2.488 3.501 18.477 1.00 94.88 106 ASN A O 1
ATOM 827 N N . THR A 1 107 ? -3.179 2.918 20.538 1.00 96.62 107 THR A N 1
ATOM 828 C CA . THR A 1 107 ? -3.293 1.487 20.280 1.00 96.62 107 THR A CA 1
ATOM 829 C C . THR A 1 107 ? -4.758 1.074 20.144 1.00 96.62 107 THR A C 1
ATOM 831 O O . THR A 1 107 ? -5.635 1.518 20.884 1.00 96.62 107 THR A O 1
ATOM 834 N N . TYR A 1 108 ? -5.031 0.224 19.158 1.00 98.00 108 TYR A N 1
ATOM 835 C CA . TYR A 1 108 ? -6.359 -0.254 18.791 1.00 98.00 108 TYR A CA 1
ATOM 836 C C . TYR A 1 108 ? -6.317 -1.760 18.549 1.00 98.00 108 TYR A C 1
ATOM 838 O O . TYR A 1 108 ? -5.438 -2.260 17.847 1.00 98.00 108 TYR A O 1
ATOM 846 N N . HIS A 1 109 ? -7.286 -2.489 19.089 1.00 98.25 109 HIS A N 1
ATOM 847 C CA . HIS A 1 109 ? -7.396 -3.937 18.935 1.00 98.25 109 HIS A CA 1
ATOM 848 C C . HIS A 1 109 ? -8.569 -4.282 18.038 1.00 98.25 109 HIS A C 1
ATOM 850 O O . HIS A 1 109 ? -9.695 -3.893 18.338 1.00 98.25 109 HIS A O 1
ATOM 856 N N . PHE A 1 110 ? -8.310 -5.053 16.988 1.00 98.50 110 PHE A N 1
ATOM 857 C CA . PHE A 1 110 ? -9.295 -5.483 16.006 1.00 98.50 110 PHE A CA 1
ATOM 858 C C . PHE A 1 110 ? -9.485 -6.991 16.060 1.00 98.50 110 PHE A C 1
ATOM 860 O O . PHE A 1 110 ? -8.518 -7.750 16.168 1.00 98.50 110 PHE A O 1
ATOM 867 N N . LYS A 1 111 ? -10.737 -7.434 15.952 1.00 98.12 111 LYS A N 1
ATOM 868 C CA . LYS A 1 111 ? -11.104 -8.849 15.961 1.00 98.12 111 LYS A CA 1
ATOM 869 C C . LYS A 1 111 ? -12.207 -9.145 14.950 1.00 98.12 111 LYS A C 1
ATOM 871 O O . LYS A 1 111 ? -13.168 -8.390 14.820 1.00 98.12 111 LYS A O 1
ATOM 876 N N . SER A 1 112 ? -12.076 -10.287 14.292 1.00 96.69 112 SER A N 1
ATOM 877 C CA . SER A 1 112 ? -13.105 -10.934 13.483 1.00 96.69 112 SER A CA 1
ATOM 878 C C . SER A 1 112 ? -13.108 -12.440 13.760 1.00 96.69 112 SER A C 1
ATOM 880 O O . SER A 1 112 ? -12.352 -12.933 14.603 1.00 96.69 112 SER A O 1
ATOM 882 N N . GLU A 1 113 ? -13.954 -13.187 13.055 1.00 93.69 113 GLU A N 1
ATOM 883 C CA . GLU A 1 113 ? -13.903 -14.655 13.066 1.00 93.69 113 GLU A CA 1
ATOM 884 C C . GLU A 1 113 ? -12.663 -15.202 12.340 1.00 93.69 113 GLU A C 1
ATOM 886 O O . GLU A 1 113 ? -12.219 -16.318 12.607 1.00 93.69 113 GLU A O 1
ATOM 891 N N . LEU A 1 114 ? -12.080 -14.407 11.439 1.00 93.88 114 LEU A N 1
ATOM 892 C CA . LEU A 1 114 ? -10.965 -14.805 10.581 1.00 93.88 114 LEU A CA 1
ATOM 893 C C . LEU A 1 114 ? -9.597 -14.529 11.216 1.00 93.88 114 LEU A C 1
ATOM 895 O O . LEU A 1 114 ? -8.602 -15.128 10.807 1.00 93.88 114 LEU A O 1
ATOM 899 N N . GLY A 1 115 ? -9.526 -13.627 12.195 1.00 95.69 115 GLY A N 1
ATOM 900 C CA . GLY A 1 115 ? -8.284 -13.285 12.877 1.00 95.69 115 GLY A CA 1
ATOM 901 C C . GLY A 1 115 ? -8.403 -12.057 13.771 1.00 95.69 115 GLY A C 1
ATOM 902 O O . GLY A 1 115 ? -9.479 -11.496 13.985 1.00 95.69 115 GLY A O 1
ATOM 903 N N . SER A 1 116 ? -7.266 -11.625 14.301 1.00 97.56 116 SER A N 1
ATOM 904 C CA . SER A 1 116 ? -7.169 -10.417 15.117 1.00 97.56 116 SER A CA 1
ATOM 905 C C . SER A 1 116 ? -5.816 -9.757 14.933 1.00 97.56 116 SER A C 1
ATOM 907 O O . SER A 1 116 ? -4.814 -10.446 14.740 1.00 97.56 116 SER A O 1
ATOM 909 N N . PHE A 1 117 ? -5.779 -8.438 15.060 1.00 98.31 117 PHE A N 1
ATOM 910 C CA . PHE A 1 117 ? -4.545 -7.668 15.014 1.00 98.31 117 PHE A CA 1
ATOM 911 C C . PHE A 1 117 ? -4.624 -6.452 15.935 1.00 98.31 117 PHE A C 1
ATOM 913 O O . PHE A 1 117 ? -5.708 -5.989 16.295 1.00 98.31 117 PHE A O 1
ATOM 920 N N . THR A 1 118 ? -3.459 -5.928 16.300 1.00 98.19 118 THR A N 1
ATOM 921 C CA . THR A 1 118 ? -3.325 -4.687 17.065 1.00 98.19 118 THR A CA 1
ATOM 922 C C . THR A 1 118 ? -2.662 -3.648 16.175 1.00 98.19 118 THR A C 1
ATOM 924 O O . THR A 1 118 ? -1.599 -3.912 15.616 1.00 98.19 118 THR A O 1
ATOM 927 N N . ALA A 1 119 ? -3.289 -2.484 16.036 1.00 97.62 119 ALA A N 1
ATOM 928 C CA . ALA A 1 119 ? -2.746 -1.333 15.331 1.00 97.62 119 ALA A CA 1
ATOM 929 C C . ALA A 1 119 ? -2.252 -0.305 16.349 1.00 97.62 119 ALA A C 1
ATOM 931 O O . ALA A 1 119 ? -3.018 0.099 17.220 1.00 97.62 119 ALA A O 1
ATOM 932 N N . THR A 1 120 ? -1.012 0.152 16.207 1.00 96.56 120 THR A N 1
ATOM 933 C CA . THR A 1 120 ? -0.491 1.292 16.968 1.00 96.56 120 THR A CA 1
ATOM 934 C C . THR A 1 120 ? -0.158 2.408 15.991 1.00 96.56 120 THR A C 1
ATOM 936 O O . THR A 1 120 ? 0.582 2.192 15.029 1.00 96.56 120 THR A O 1
ATOM 939 N N . VAL A 1 121 ? -0.725 3.590 16.218 1.00 94.31 121 VAL A N 1
ATOM 940 C CA . VAL A 1 121 ? -0.510 4.761 15.366 1.00 94.31 121 VAL A CA 1
ATOM 941 C C . VAL A 1 121 ? 0.807 5.429 15.742 1.00 94.31 121 VAL A C 1
ATOM 943 O O . VAL A 1 121 ? 1.005 5.844 16.885 1.00 94.31 121 VAL A O 1
ATOM 946 N N . SER A 1 122 ? 1.718 5.520 14.776 1.00 87.56 122 SER A N 1
ATOM 947 C CA . SER A 1 122 ? 3.010 6.178 14.948 1.00 87.56 122 SER A CA 1
ATOM 948 C C . SER A 1 122 ? 2.889 7.701 14.752 1.00 87.56 122 SER A C 1
ATOM 950 O O . SER A 1 122 ? 1.933 8.198 14.152 1.00 87.56 122 SER A O 1
ATOM 952 N N . SER A 1 123 ? 3.890 8.470 15.199 1.00 77.69 123 SER A N 1
ATOM 953 C CA . SER A 1 123 ? 3.949 9.925 14.972 1.00 77.69 123 SER A CA 1
ATOM 954 C C . SER A 1 123 ? 3.988 10.323 13.489 1.00 77.69 123 SER A C 1
ATOM 956 O O . SER A 1 123 ? 3.749 11.483 13.166 1.00 77.69 123 SER A O 1
ATOM 958 N N . GLY A 1 124 ? 4.302 9.384 12.592 1.00 76.94 124 GLY A N 1
ATOM 959 C CA . GLY A 1 124 ? 4.300 9.575 11.142 1.00 76.94 124 GLY A CA 1
ATOM 960 C C . GLY A 1 124 ? 2.916 9.494 10.492 1.00 76.94 124 GLY A C 1
ATOM 961 O O . GLY A 1 124 ? 2.828 9.625 9.275 1.00 76.94 124 GLY A O 1
ATOM 962 N N . ASN A 1 125 ? 1.842 9.286 11.268 1.00 84.69 125 ASN A N 1
ATOM 963 C CA . ASN A 1 125 ? 0.506 8.953 10.755 1.00 84.69 125 ASN A CA 1
ATOM 964 C C . ASN A 1 125 ? 0.498 7.688 9.873 1.00 84.69 125 ASN A C 1
ATOM 966 O O . ASN A 1 125 ? -0.345 7.545 8.983 1.00 84.69 125 ASN A O 1
ATOM 970 N N . ASP A 1 126 ? 1.429 6.773 10.137 1.00 91.94 126 ASP A N 1
ATOM 971 C CA . ASP A 1 126 ? 1.488 5.448 9.542 1.00 91.94 126 ASP A CA 1
ATOM 972 C C . ASP A 1 126 ? 1.226 4.367 10.597 1.00 91.94 126 ASP A C 1
ATOM 974 O O . ASP A 1 126 ? 1.465 4.532 11.798 1.00 91.94 126 ASP A O 1
ATOM 978 N N . ILE A 1 127 ? 0.691 3.251 10.121 1.00 95.69 127 ILE A N 1
ATOM 979 C CA . ILE A 1 127 ? 0.408 2.046 10.887 1.00 95.69 127 ILE A CA 1
ATOM 980 C C . ILE A 1 127 ? 1.117 0.904 10.177 1.00 95.69 127 ILE A C 1
ATOM 982 O O . ILE A 1 127 ? 0.873 0.639 8.997 1.00 95.69 127 ILE A O 1
ATOM 986 N N . GLN A 1 128 ? 1.974 0.205 10.915 1.00 95.81 128 GLN A N 1
ATOM 987 C CA . GLN A 1 128 ? 2.648 -0.994 10.440 1.00 95.81 128 GLN A CA 1
ATOM 988 C C . GLN A 1 128 ? 2.359 -2.143 11.390 1.00 95.81 128 GLN A C 1
ATOM 990 O O . GLN A 1 128 ? 2.728 -2.108 12.562 1.00 95.81 128 GLN A O 1
ATOM 995 N N . ILE A 1 129 ? 1.720 -3.180 10.866 1.00 96.31 129 ILE A N 1
ATOM 996 C CA . ILE A 1 129 ? 1.422 -4.402 11.605 1.00 96.31 129 ILE A CA 1
ATOM 997 C C . ILE A 1 129 ? 2.138 -5.529 10.887 1.00 96.31 129 ILE A C 1
ATOM 999 O O . ILE A 1 129 ? 1.991 -5.699 9.678 1.00 96.31 129 ILE A O 1
ATOM 1003 N N . LYS A 1 130 ? 2.917 -6.299 11.637 1.00 95.31 130 LYS A N 1
ATOM 1004 C CA . LYS A 1 130 ? 3.665 -7.445 11.128 1.00 95.31 130 LYS A CA 1
ATOM 1005 C C . LYS A 1 130 ? 3.240 -8.685 11.893 1.00 95.31 130 LYS A C 1
ATOM 1007 O O . LYS A 1 130 ? 2.973 -8.605 13.089 1.00 95.31 130 LYS A O 1
ATOM 1012 N N . HIS A 1 131 ? 3.260 -9.816 11.206 1.00 95.50 131 HIS A N 1
ATOM 1013 C CA . HIS A 1 131 ? 3.115 -11.139 11.795 1.00 95.50 131 HIS A CA 1
ATOM 1014 C C . HIS A 1 131 ? 1.813 -11.366 12.570 1.00 95.50 131 HIS A C 1
ATOM 1016 O O . HIS A 1 131 ? 1.832 -11.785 13.731 1.00 95.50 131 HIS A O 1
ATOM 1022 N N . PHE A 1 132 ? 0.673 -11.065 11.949 1.00 96.31 132 PHE A 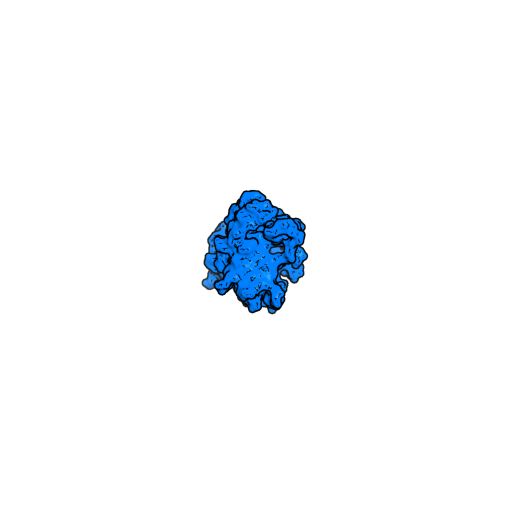N 1
ATOM 1023 C CA . PHE A 1 132 ? -0.620 -11.451 12.510 1.00 96.31 132 PHE A CA 1
ATOM 1024 C C . PHE A 1 132 ? -1.243 -12.590 11.710 1.00 96.31 132 PHE A C 1
ATOM 1026 O O . PHE A 1 132 ? -1.088 -12.695 10.492 1.00 96.31 132 PHE A O 1
ATOM 1033 N N . ASN A 1 133 ? -1.967 -13.453 12.420 1.00 96.19 133 ASN A N 1
ATOM 1034 C CA . ASN A 1 133 ? -2.646 -14.575 11.804 1.00 96.19 133 ASN A CA 1
ATOM 1035 C C . ASN A 1 133 ? -4.018 -14.145 11.278 1.00 96.19 133 ASN A C 1
ATOM 1037 O O . ASN A 1 133 ? -4.851 -13.638 12.032 1.00 96.19 133 ASN A O 1
ATOM 1041 N N . PHE A 1 134 ? -4.258 -14.406 9.998 1.00 95.75 134 PHE A N 1
ATOM 1042 C CA . PHE A 1 134 ? -5.565 -14.271 9.374 1.00 95.75 134 PHE A CA 1
ATOM 1043 C C . PHE A 1 134 ? -5.835 -15.511 8.526 1.00 95.75 134 PHE A C 1
ATOM 1045 O O . PHE A 1 134 ? -5.084 -15.852 7.611 1.00 95.75 134 PHE A O 1
ATOM 1052 N N . THR A 1 135 ? -6.894 -16.242 8.860 1.00 94.19 135 THR A N 1
ATOM 1053 C CA . THR A 1 135 ? -7.258 -17.528 8.241 1.00 94.19 135 THR A CA 1
ATOM 1054 C C . THR A 1 135 ? -6.132 -18.568 8.259 1.00 94.19 135 THR A C 1
ATOM 1056 O O . THR A 1 135 ? -5.958 -19.336 7.314 1.00 94.19 135 THR A O 1
ATOM 1059 N N . GLY A 1 136 ? -5.333 -18.591 9.330 1.00 94.81 136 GLY A N 1
ATOM 1060 C CA . GLY A 1 136 ? -4.219 -19.529 9.471 1.00 94.81 136 GLY A CA 1
ATOM 1061 C C . GLY A 1 136 ? -2.946 -19.131 8.716 1.00 94.81 136 GLY A C 1
ATOM 1062 O O . GLY A 1 136 ? -1.969 -19.871 8.789 1.00 94.81 136 GLY A O 1
ATOM 1063 N N . ARG A 1 137 ? -2.919 -17.978 8.036 1.00 94.62 137 ARG A N 1
ATOM 1064 C CA . ARG A 1 137 ? -1.754 -17.477 7.289 1.00 94.62 137 ARG A CA 1
ATOM 1065 C C . ARG A 1 137 ? -1.174 -16.224 7.926 1.00 94.62 137 ARG A C 1
ATOM 1067 O O . ARG A 1 137 ? -1.889 -15.461 8.577 1.00 94.62 137 ARG A O 1
ATOM 1074 N N . ASP A 1 138 ? 0.116 -16.016 7.700 1.00 96.88 138 ASP A N 1
ATOM 1075 C CA . ASP A 1 138 ? 0.851 -14.877 8.238 1.00 96.88 138 ASP A CA 1
ATOM 1076 C C . ASP A 1 138 ? 0.734 -13.644 7.331 1.00 96.88 138 ASP A C 1
ATOM 1078 O O . ASP A 1 138 ? 0.975 -13.728 6.121 1.00 96.88 138 ASP A O 1
ATOM 1082 N N . HIS A 1 139 ? 0.355 -12.514 7.922 1.00 97.38 139 HIS A N 1
ATOM 1083 C CA . HIS A 1 139 ? -0.004 -11.288 7.215 1.00 97.38 139 HIS A CA 1
ATOM 1084 C C . HIS A 1 139 ? 0.722 -10.051 7.744 1.00 97.38 139 HIS A C 1
ATOM 1086 O O . HIS A 1 139 ? 1.273 -10.025 8.852 1.00 97.38 139 HIS A O 1
ATOM 1092 N N . TYR A 1 140 ? 0.672 -8.995 6.935 1.00 98.12 140 TYR A N 1
ATOM 1093 C CA . TYR A 1 140 ? 1.074 -7.648 7.305 1.00 98.12 140 TYR A CA 1
ATOM 1094 C C . TYR A 1 140 ? 0.057 -6.604 6.835 1.00 98.12 140 TYR A C 1
ATOM 1096 O O . TYR A 1 140 ? -0.715 -6.818 5.897 1.00 98.12 140 TYR A O 1
ATOM 1104 N N . ILE A 1 141 ? 0.082 -5.457 7.512 1.00 98.00 141 ILE A N 1
ATOM 1105 C CA . ILE A 1 141 ? -0.627 -4.241 7.123 1.00 98.00 141 ILE A CA 1
ATOM 1106 C C . ILE A 1 141 ? 0.374 -3.089 7.093 1.00 98.00 141 ILE A C 1
ATOM 1108 O O . ILE A 1 141 ? 1.158 -2.919 8.028 1.00 98.00 141 ILE A O 1
ATOM 1112 N N . SER A 1 142 ? 0.304 -2.275 6.042 1.00 97.38 142 SER A N 1
ATOM 1113 C CA . SER A 1 142 ? 0.932 -0.954 5.995 1.00 97.38 142 SER A CA 1
ATOM 1114 C C . SER A 1 142 ? -0.116 0.055 5.551 1.00 97.38 142 SER A C 1
ATOM 1116 O O . SER A 1 142 ? -0.588 -0.000 4.416 1.00 97.38 142 SER A O 1
ATOM 1118 N N . ALA A 1 143 ? -0.523 0.929 6.465 1.00 97.25 143 ALA A N 1
ATOM 1119 C CA . ALA A 1 143 ? -1.600 1.882 6.244 1.00 97.25 143 ALA A CA 1
ATOM 1120 C C . ALA A 1 143 ? -1.179 3.297 6.621 1.00 97.25 143 ALA A C 1
ATOM 1122 O O . ALA A 1 143 ? -0.425 3.509 7.568 1.00 97.25 143 ALA A O 1
ATOM 1123 N N . PHE A 1 144 ? -1.706 4.259 5.879 1.00 95.56 144 PHE A N 1
ATOM 1124 C CA . PHE A 1 144 ? -1.443 5.678 6.036 1.00 95.56 144 PHE A CA 1
ATOM 1125 C C . PHE A 1 144 ? -2.752 6.401 6.256 1.00 95.56 144 PHE A C 1
ATOM 1127 O O . PHE A 1 144 ? -3.829 5.942 5.862 1.00 95.56 144 PHE A O 1
ATOM 1134 N N . LYS A 1 145 ? -2.661 7.542 6.918 1.00 95.00 145 LYS A N 1
ATOM 1135 C CA . LYS A 1 145 ? -3.827 8.364 7.163 1.00 95.00 145 LYS A CA 1
ATOM 1136 C C . LYS A 1 145 ? -4.347 8.983 5.869 1.00 95.00 145 LYS A C 1
ATOM 1138 O O . LYS A 1 145 ? -3.616 9.681 5.174 1.00 95.00 145 LYS A O 1
ATOM 1143 N N . SER A 1 146 ? -5.625 8.764 5.594 1.00 94.06 146 SER A N 1
ATOM 1144 C CA . SER A 1 146 ? -6.340 9.395 4.492 1.00 94.06 146 SER A CA 1
ATOM 1145 C C . SER A 1 146 ? -6.826 10.789 4.899 1.00 94.06 146 SER A C 1
ATOM 1147 O O . SER A 1 146 ? -7.277 10.997 6.031 1.00 94.06 146 SER A O 1
ATOM 1149 N N . ARG A 1 147 ? -6.711 11.759 3.985 1.00 91.00 147 ARG A N 1
ATOM 1150 C CA . ARG A 1 147 ? -7.074 13.166 4.207 1.00 91.00 147 ARG A CA 1
ATOM 1151 C C . ARG A 1 147 ? -8.096 13.622 3.176 1.00 91.00 147 ARG A C 1
ATOM 1153 O O . ARG A 1 147 ? -8.116 13.138 2.051 1.00 91.00 147 ARG A O 1
ATOM 1160 N N . SER A 1 148 ? -8.905 14.615 3.535 1.00 83.50 148 SER A N 1
ATOM 1161 C CA . SER A 1 148 ? -9.985 15.126 2.674 1.00 83.50 148 SER A CA 1
ATOM 1162 C C . SER A 1 148 ? -9.525 15.684 1.320 1.00 83.50 148 SER A C 1
ATOM 1164 O O . SER A 1 148 ? -10.307 15.691 0.376 1.00 83.50 148 SER A O 1
ATOM 1166 N N . LEU A 1 149 ? -8.281 16.160 1.221 1.00 81.75 149 LEU A N 1
ATOM 1167 C CA . LEU A 1 149 ? -7.705 16.722 -0.009 1.00 81.75 149 LEU A CA 1
ATOM 1168 C C . LEU A 1 149 ? -6.717 15.785 -0.708 1.00 81.75 149 LEU A C 1
ATOM 1170 O O . LEU A 1 149 ? -6.242 16.107 -1.794 1.00 81.75 149 LEU A O 1
ATOM 1174 N N . ALA A 1 150 ? -6.364 14.674 -0.066 1.00 84.00 150 ALA A N 1
ATOM 1175 C CA . ALA A 1 150 ? -5.362 13.749 -0.563 1.00 84.00 150 ALA A CA 1
ATOM 1176 C C . ALA A 1 150 ? -5.629 12.370 0.057 1.00 84.00 150 ALA A C 1
ATOM 1178 O O . ALA A 1 150 ? -5.190 12.059 1.170 1.00 84.00 150 ALA A O 1
ATOM 1179 N N . ASP A 1 151 ? -6.466 11.595 -0.631 1.00 90.31 151 ASP A N 1
ATOM 1180 C CA . ASP A 1 151 ? -6.813 10.240 -0.220 1.00 90.31 151 ASP A CA 1
ATOM 1181 C C . ASP A 1 151 ? -5.631 9.293 -0.465 1.00 90.31 151 ASP A C 1
ATOM 1183 O O . ASP A 1 151 ? -4.786 9.532 -1.325 1.00 90.31 151 ASP A O 1
ATOM 1187 N N . VAL A 1 152 ? -5.569 8.200 0.286 1.00 93.94 152 VAL A N 1
ATOM 1188 C CA . VAL A 1 152 ? -4.543 7.179 0.077 1.00 93.94 152 VAL A CA 1
ATOM 1189 C C . VAL A 1 152 ? -4.908 6.346 -1.142 1.00 93.94 152 VAL A C 1
ATOM 1191 O O . VAL A 1 152 ? -5.992 5.760 -1.198 1.00 93.94 152 VAL A O 1
ATOM 1194 N N . THR A 1 153 ? -3.952 6.212 -2.055 1.00 92.00 153 THR A N 1
ATOM 1195 C CA . THR A 1 153 ? -4.065 5.364 -3.245 1.00 92.00 153 THR A CA 1
ATOM 1196 C C . THR A 1 153 ? -2.980 4.297 -3.213 1.00 92.00 153 THR A C 1
ATOM 1198 O O . THR A 1 153 ? -1.857 4.558 -2.785 1.00 92.00 153 THR A O 1
ATOM 1201 N N . VAL A 1 154 ? -3.318 3.081 -3.643 1.00 92.44 154 VAL A N 1
ATOM 1202 C CA . VAL A 1 154 ? -2.402 1.935 -3.640 1.00 92.44 154 VAL A CA 1
ATOM 1203 C C . VAL A 1 154 ? -2.367 1.295 -5.024 1.00 92.44 154 VAL A C 1
ATOM 1205 O O . VAL A 1 154 ? -3.416 1.026 -5.611 1.00 92.44 154 VAL A O 1
ATOM 1208 N N . ALA A 1 155 ? -1.165 1.006 -5.514 1.00 90.81 155 ALA A N 1
ATOM 1209 C CA . ALA A 1 155 ? -0.927 0.096 -6.626 1.00 90.81 155 ALA A CA 1
ATOM 1210 C C . ALA A 1 155 ? -0.354 -1.209 -6.075 1.00 90.81 155 ALA A C 1
ATOM 1212 O O . ALA A 1 155 ? 0.663 -1.205 -5.381 1.00 90.81 155 ALA A O 1
ATOM 1213 N N . PHE A 1 156 ? -1.015 -2.320 -6.386 1.00 92.12 156 PHE A N 1
ATOM 1214 C CA . PHE A 1 156 ? -0.581 -3.645 -5.967 1.00 92.12 156 PHE A CA 1
ATOM 1215 C C . PHE A 1 156 ? 0.249 -4.307 -7.058 1.00 92.12 156 PHE A C 1
ATOM 1217 O O . PHE A 1 156 ? -0.100 -4.248 -8.238 1.00 92.12 156 PHE A O 1
ATOM 1224 N N . GLY A 1 157 ? 1.315 -4.983 -6.656 1.00 92.00 157 GLY A N 1
ATOM 1225 C CA . GLY A 1 157 ? 2.130 -5.752 -7.581 1.00 92.00 157 GLY A CA 1
ATOM 1226 C C . GLY A 1 157 ? 2.977 -6.831 -6.925 1.00 92.00 157 GLY A C 1
ATOM 1227 O O . GLY A 1 157 ? 3.035 -7.000 -5.707 1.00 92.00 157 GLY A O 1
ATOM 1228 N N . THR A 1 158 ? 3.668 -7.589 -7.756 1.00 94.50 158 THR A N 1
ATOM 1229 C CA . THR A 1 158 ? 4.594 -8.637 -7.345 1.00 94.50 158 THR A CA 1
ATOM 1230 C C . THR A 1 158 ? 5.924 -8.462 -8.049 1.00 94.50 158 THR A C 1
ATOM 1232 O O . THR A 1 158 ? 6.008 -7.910 -9.147 1.00 94.50 158 THR A O 1
ATOM 1235 N N . TYR A 1 159 ? 6.986 -8.947 -7.418 1.00 95.88 159 TYR A N 1
ATOM 1236 C CA . TYR A 1 159 ? 8.292 -9.051 -8.048 1.00 95.88 159 TYR A CA 1
ATOM 1237 C C . TYR A 1 159 ? 8.730 -10.510 -8.112 1.00 95.88 159 TYR A C 1
ATOM 1239 O O . TYR A 1 159 ? 8.392 -11.313 -7.242 1.00 95.88 159 TYR A O 1
ATOM 1247 N N . VAL A 1 160 ? 9.502 -10.845 -9.141 1.00 96.12 160 VAL A N 1
ATOM 1248 C CA . VAL A 1 160 ? 10.172 -12.141 -9.289 1.00 96.12 160 VAL A CA 1
ATOM 1249 C C . VAL A 1 160 ? 11.557 -11.928 -9.886 1.00 96.12 160 VAL A C 1
ATOM 1251 O O . VAL A 1 160 ? 11.716 -11.093 -10.776 1.00 96.12 160 VAL A O 1
ATOM 1254 N N . ASP A 1 161 ? 12.555 -12.635 -9.373 1.00 97.25 161 ASP A N 1
ATOM 1255 C CA . ASP A 1 161 ? 13.930 -12.644 -9.884 1.00 97.25 161 ASP A CA 1
ATOM 1256 C C . ASP A 1 161 ? 14.020 -13.485 -11.171 1.00 97.25 161 ASP A C 1
ATOM 1258 O O . ASP A 1 161 ? 13.396 -14.544 -11.281 1.00 97.25 161 ASP A O 1
ATOM 1262 N N . ASP A 1 162 ? 14.771 -13.001 -12.163 1.00 95.62 162 ASP A N 1
ATOM 1263 C CA . ASP A 1 162 ? 14.893 -13.670 -13.467 1.00 95.62 162 ASP A CA 1
ATOM 1264 C C . ASP A 1 162 ? 15.753 -14.947 -13.412 1.00 95.62 162 ASP A C 1
ATOM 1266 O O . ASP A 1 162 ? 15.546 -15.868 -14.204 1.00 95.62 162 ASP A O 1
ATOM 1270 N N . ALA A 1 163 ? 16.728 -15.008 -12.502 1.00 97.31 163 ALA A N 1
ATOM 1271 C CA . ALA A 1 163 ? 17.637 -16.140 -12.336 1.00 97.31 163 ALA A CA 1
ATOM 1272 C C . ALA A 1 163 ? 17.141 -17.148 -11.285 1.00 97.31 163 ALA A C 1
ATOM 1274 O O . ALA A 1 163 ? 17.483 -18.329 -11.354 1.00 97.31 163 ALA A O 1
ATOM 1275 N N . ASP A 1 164 ? 16.338 -16.697 -10.322 1.00 96.06 164 ASP A N 1
ATOM 1276 C CA . ASP A 1 164 ? 15.832 -17.492 -9.204 1.00 96.06 164 ASP A CA 1
ATOM 1277 C C . ASP A 1 164 ? 14.352 -17.177 -8.923 1.00 96.06 164 ASP A C 1
ATOM 1279 O O . ASP A 1 164 ? 14.045 -16.403 -8.019 1.00 96.06 164 ASP A O 1
ATOM 1283 N N . PRO A 1 165 ? 13.402 -17.815 -9.629 1.00 93.88 165 PRO A N 1
ATOM 1284 C CA . PRO A 1 165 ? 11.975 -17.534 -9.455 1.00 93.88 165 PRO A CA 1
ATOM 1285 C C . PRO A 1 165 ? 11.419 -17.806 -8.048 1.00 93.88 165 PRO A C 1
ATOM 1287 O O . PRO A 1 165 ? 10.298 -17.401 -7.748 1.00 93.88 165 PRO A O 1
ATOM 1290 N N . SER A 1 166 ? 12.170 -18.498 -7.179 1.00 92.88 166 SER A N 1
ATOM 1291 C CA . SER A 1 166 ? 11.800 -18.662 -5.766 1.00 92.88 166 SER A CA 1
ATOM 1292 C C . SER A 1 166 ? 12.020 -17.385 -4.947 1.00 92.88 166 SER A C 1
ATOM 1294 O O . SER A 1 166 ? 11.434 -17.212 -3.876 1.00 92.88 166 SER A O 1
ATOM 1296 N N . PHE A 1 167 ? 12.832 -16.464 -5.464 1.00 94.06 167 PHE A N 1
ATOM 1297 C CA . PHE A 1 167 ? 12.961 -15.106 -4.974 1.00 94.06 167 PHE A CA 1
ATOM 1298 C C . PHE A 1 167 ? 11.850 -14.252 -5.593 1.00 94.06 167 PHE A C 1
ATOM 1300 O O . PHE A 1 167 ? 12.002 -13.635 -6.648 1.00 94.06 167 PHE A O 1
ATOM 1307 N N . ALA A 1 168 ? 10.710 -14.245 -4.914 1.00 95.25 168 ALA A N 1
ATOM 1308 C CA . ALA A 1 168 ? 9.540 -13.469 -5.281 1.00 95.25 168 ALA A CA 1
ATOM 1309 C C . ALA A 1 168 ? 8.873 -12.874 -4.037 1.00 95.25 168 ALA A C 1
ATOM 1311 O O . ALA A 1 168 ? 9.112 -13.325 -2.910 1.00 95.25 168 ALA A O 1
ATOM 1312 N N . GLY A 1 169 ? 8.029 -11.869 -4.242 1.00 95.75 169 GLY A N 1
ATOM 1313 C CA . GLY A 1 169 ? 7.327 -11.205 -3.153 1.00 95.75 169 GLY A CA 1
ATOM 1314 C C . GLY A 1 169 ? 6.320 -10.161 -3.619 1.00 95.75 169 GLY A C 1
ATOM 1315 O O . GLY A 1 169 ? 6.137 -9.955 -4.820 1.00 95.75 169 GLY A O 1
ATOM 1316 N N . ASN A 1 170 ? 5.681 -9.485 -2.663 1.00 95.50 170 ASN A N 1
ATOM 1317 C CA . ASN A 1 170 ? 4.856 -8.316 -2.964 1.00 95.50 170 ASN A CA 1
ATOM 1318 C C . ASN A 1 170 ? 5.755 -7.127 -3.304 1.00 95.50 170 ASN A C 1
ATOM 1320 O O . ASN A 1 170 ? 6.827 -6.965 -2.716 1.00 95.50 170 ASN A O 1
ATOM 1324 N N . TRP A 1 171 ? 5.283 -6.297 -4.221 1.00 95.69 171 TRP A N 1
ATOM 1325 C CA . TRP A 1 171 ? 5.791 -4.974 -4.533 1.00 95.69 171 TRP A CA 1
ATOM 1326 C C . TRP A 1 171 ? 4.586 -4.049 -4.621 1.00 95.69 171 TRP A C 1
ATOM 1328 O O . TRP A 1 171 ? 3.813 -4.133 -5.567 1.00 95.69 171 TRP A O 1
ATOM 1338 N N . ASP A 1 172 ? 4.388 -3.218 -3.611 1.00 95.56 172 ASP A N 1
ATOM 1339 C CA . ASP A 1 172 ? 3.197 -2.390 -3.492 1.00 95.56 172 ASP A CA 1
ATOM 1340 C C . ASP A 1 172 ? 3.606 -0.931 -3.339 1.00 95.56 172 ASP A C 1
ATOM 1342 O O . ASP A 1 172 ? 4.464 -0.600 -2.523 1.00 95.56 172 ASP A O 1
ATOM 1346 N N . ALA A 1 173 ? 2.985 -0.053 -4.111 1.00 95.19 173 ALA A N 1
ATOM 1347 C CA . ALA A 1 173 ? 3.259 1.374 -4.098 1.00 95.19 173 ALA A CA 1
ATOM 1348 C C . ALA A 1 173 ? 2.083 2.121 -3.463 1.00 95.19 173 ALA A C 1
ATOM 1350 O O . ALA A 1 173 ? 0.922 1.813 -3.732 1.00 95.19 173 ALA A O 1
ATOM 1351 N N . ILE A 1 174 ? 2.379 3.112 -2.624 1.00 95.50 174 ILE A N 1
ATOM 1352 C CA . ILE A 1 174 ? 1.396 3.897 -1.878 1.00 95.50 174 ILE A CA 1
ATOM 1353 C C . ILE A 1 174 ? 1.629 5.386 -2.121 1.00 95.50 174 ILE A C 1
ATOM 1355 O O . ILE A 1 174 ? 2.723 5.903 -1.889 1.00 95.50 174 ILE A O 1
ATOM 1359 N N . HIS A 1 175 ? 0.561 6.080 -2.493 1.00 94.81 175 HIS A N 1
ATOM 1360 C CA . HIS A 1 175 ? 0.406 7.514 -2.294 1.00 94.81 175 HIS A CA 1
ATOM 1361 C C . HIS A 1 175 ? -0.304 7.766 -0.958 1.00 94.81 175 HIS A C 1
ATOM 1363 O O . HIS A 1 175 ? -1.343 7.167 -0.683 1.00 94.81 175 HIS A O 1
ATOM 1369 N N . ALA A 1 176 ? 0.250 8.651 -0.136 1.00 93.12 176 ALA A N 1
ATOM 1370 C CA . ALA A 1 176 ? -0.206 8.983 1.214 1.00 93.12 176 ALA A CA 1
ATOM 1371 C C . ALA A 1 176 ? -0.452 10.492 1.413 1.00 93.12 176 ALA A C 1
ATOM 1373 O O . ALA A 1 176 ? -0.523 10.976 2.546 1.00 93.12 176 ALA A O 1
ATOM 1374 N N . GLY A 1 177 ? -0.599 11.232 0.314 1.00 89.81 177 GLY A N 1
ATOM 1375 C CA . GLY A 1 177 ? -1.130 12.590 0.314 1.00 89.81 177 GLY A CA 1
ATOM 1376 C C . GLY A 1 177 ? -0.218 13.663 -0.283 1.00 89.81 177 GLY A C 1
ATOM 1377 O O . GLY A 1 177 ? -0.598 14.833 -0.331 1.00 89.81 177 GLY A O 1
ATOM 1378 N N . SER A 1 178 ? 0.970 13.291 -0.756 1.00 91.69 178 SER A N 1
ATOM 1379 C CA . SER A 1 178 ? 1.907 14.214 -1.400 1.00 91.69 178 SER A CA 1
ATOM 1380 C C . SER A 1 178 ? 1.478 14.558 -2.827 1.00 91.69 178 SER A C 1
ATOM 1382 O O . SER A 1 178 ? 1.368 13.679 -3.673 1.00 91.69 178 SER A O 1
ATOM 1384 N N . LEU A 1 179 ? 1.234 15.836 -3.122 1.00 91.62 179 LEU A N 1
ATOM 1385 C CA . LEU A 1 179 ? 0.766 16.289 -4.438 1.00 91.62 179 LEU A CA 1
ATOM 1386 C C . LEU A 1 179 ? 1.825 17.134 -5.152 1.00 91.62 179 LEU A C 1
ATOM 1388 O O . LEU A 1 179 ? 2.489 17.960 -4.522 1.00 91.62 179 LEU A O 1
ATOM 1392 N N . ALA A 1 180 ? 1.920 16.997 -6.474 1.00 90.31 180 ALA A N 1
ATOM 1393 C CA . ALA A 1 180 ? 2.711 17.878 -7.331 1.00 90.31 180 ALA A CA 1
ATOM 1394 C C . ALA A 1 180 ? 1.875 18.420 -8.496 1.00 90.31 180 ALA A C 1
ATOM 1396 O O . ALA A 1 180 ? 1.018 17.704 -9.012 1.00 90.31 180 ALA A O 1
ATOM 1397 N N . PRO A 1 181 ? 2.124 19.654 -8.964 1.00 89.56 181 PRO A N 1
ATOM 1398 C CA . PRO A 1 181 ? 1.547 20.121 -10.217 1.00 89.56 181 PRO A CA 1
ATOM 1399 C C . PRO A 1 181 ? 1.926 19.180 -11.362 1.00 89.56 181 PRO A C 1
ATOM 1401 O O . PRO A 1 181 ? 3.097 18.822 -11.509 1.00 89.56 181 PRO A O 1
ATOM 1404 N N . ALA A 1 182 ? 0.948 18.796 -12.181 1.00 87.56 182 ALA A N 1
ATOM 1405 C CA . ALA A 1 182 ? 1.237 18.055 -13.399 1.00 87.56 182 ALA A CA 1
ATOM 1406 C C . ALA A 1 182 ? 2.079 18.916 -14.358 1.00 87.56 182 ALA A C 1
ATOM 1408 O O . ALA A 1 182 ? 1.868 20.134 -14.443 1.00 87.56 182 ALA A O 1
ATOM 1409 N N . PRO A 1 183 ? 3.037 18.320 -15.090 1.00 84.19 183 PRO A N 1
ATOM 1410 C CA . PRO A 1 183 ? 3.785 19.060 -16.089 1.00 84.19 183 PRO A CA 1
ATOM 1411 C C . PRO A 1 183 ? 2.866 19.501 -17.241 1.00 84.19 183 PRO A C 1
ATOM 1413 O O . PRO A 1 183 ? 1.804 18.906 -17.469 1.00 84.19 183 PRO A O 1
ATOM 1416 N N . PRO A 1 184 ? 3.265 20.539 -17.999 1.00 82.31 184 PRO A N 1
ATOM 1417 C CA . PRO A 1 184 ? 2.504 20.998 -19.153 1.00 82.31 184 PRO A CA 1
ATOM 1418 C C . PRO A 1 184 ? 2.191 19.853 -20.126 1.00 82.31 184 PRO A C 1
ATOM 1420 O O . PRO A 1 184 ? 3.082 19.106 -20.517 1.00 82.31 184 PRO A O 1
ATOM 1423 N N . GLY A 1 185 ? 0.926 19.738 -20.535 1.00 78.62 185 GLY A N 1
ATOM 1424 C CA . GLY A 1 185 ? 0.478 18.734 -21.507 1.00 78.62 185 GLY A CA 1
ATOM 1425 C C . GLY A 1 185 ? -0.036 17.416 -20.918 1.00 78.62 185 GLY A C 1
ATOM 1426 O O . GLY A 1 185 ? -0.580 16.627 -21.681 1.00 78.62 185 GLY A O 1
ATOM 1427 N N . HIS A 1 186 ? 0.071 17.195 -19.602 1.00 83.19 186 HIS A N 1
ATOM 1428 C CA . HIS A 1 186 ? -0.472 16.000 -18.942 1.00 83.19 186 HIS A CA 1
ATOM 1429 C C . HIS A 1 186 ? -1.946 16.152 -18.543 1.00 83.19 186 HIS A C 1
ATOM 1431 O O . HIS A 1 186 ? -2.845 15.630 -19.199 1.00 83.19 186 HIS A O 1
ATOM 1437 N N . SER A 1 187 ? -2.207 16.897 -17.468 1.00 81.00 187 SER A N 1
ATOM 1438 C CA . SER A 1 187 ? -3.542 17.129 -16.911 1.00 81.00 187 SER A CA 1
ATOM 1439 C C . SER A 1 187 ? -3.616 18.508 -16.266 1.00 81.00 187 SER A C 1
ATOM 1441 O O . SER A 1 187 ? -2.599 19.079 -15.885 1.00 81.00 187 SER A O 1
ATOM 1443 N N . ASN A 1 188 ? -4.831 19.028 -16.079 1.00 80.88 188 ASN A N 1
ATOM 1444 C CA . ASN A 1 188 ? -5.046 20.250 -15.292 1.00 80.88 188 ASN A CA 1
ATOM 1445 C C . ASN A 1 188 ? -5.085 19.987 -13.773 1.00 80.88 188 ASN A C 1
ATOM 1447 O O . ASN A 1 188 ? -5.169 20.932 -12.992 1.00 80.88 188 ASN A O 1
ATOM 1451 N N . SER A 1 189 ? -5.049 18.717 -13.363 1.00 85.62 189 SER A N 1
ATOM 1452 C CA . SER A 1 189 ? -5.054 18.281 -11.963 1.00 85.62 189 SER A CA 1
ATOM 1453 C C . SER A 1 189 ? -3.638 18.001 -11.466 1.00 85.62 189 SER A C 1
ATOM 1455 O O . SER A 1 189 ? -2.754 17.682 -12.262 1.00 85.62 189 SER A O 1
ATOM 1457 N N . ASN A 1 190 ? -3.438 18.086 -10.150 1.00 90.25 190 ASN A N 1
ATOM 1458 C CA . ASN A 1 190 ? -2.197 17.653 -9.513 1.00 90.25 190 ASN A CA 1
ATOM 1459 C C . ASN A 1 190 ? -2.008 16.135 -9.651 1.00 90.25 190 ASN A C 1
ATOM 1461 O O . ASN A 1 190 ? -2.976 15.376 -9.620 1.00 90.25 190 ASN A O 1
ATOM 1465 N N . LEU A 1 191 ? -0.752 15.714 -9.750 1.00 90.88 191 LEU A N 1
ATOM 1466 C CA . LEU A 1 191 ? -0.328 14.325 -9.656 1.00 90.88 191 LEU A CA 1
ATOM 1467 C C . LEU A 1 191 ? -0.201 13.918 -8.188 1.00 90.88 191 LEU A C 1
ATOM 1469 O O . LEU A 1 191 ? 0.262 14.701 -7.352 1.00 90.88 191 LEU A O 1
ATOM 1473 N N . MET A 1 192 ? -0.583 12.681 -7.897 1.00 93.38 192 MET A N 1
ATOM 1474 C CA . MET A 1 192 ? -0.411 12.049 -6.594 1.00 93.38 192 MET A CA 1
ATOM 1475 C C . MET A 1 192 ? 0.977 11.415 -6.547 1.00 93.38 192 MET A C 1
ATOM 1477 O O . MET A 1 192 ? 1.243 10.451 -7.248 1.00 93.38 192 MET A O 1
ATOM 1481 N N . LEU A 1 193 ? 1.897 11.957 -5.765 1.00 94.31 193 LEU A N 1
ATOM 1482 C CA . LEU A 1 193 ? 3.269 11.462 -5.703 1.00 94.31 193 LEU A CA 1
ATOM 1483 C C . LEU A 1 193 ? 3.348 10.115 -4.983 1.00 94.31 193 LEU A C 1
ATOM 1485 O O . LEU A 1 193 ? 2.580 9.843 -4.058 1.00 94.31 193 LEU A O 1
ATOM 1489 N N . LEU A 1 194 ? 4.307 9.287 -5.389 1.00 95.12 194 LEU A N 1
ATOM 1490 C CA . LEU A 1 194 ? 4.665 8.076 -4.666 1.00 95.12 194 LEU A CA 1
ATOM 1491 C C . LEU A 1 194 ? 5.297 8.431 -3.319 1.00 95.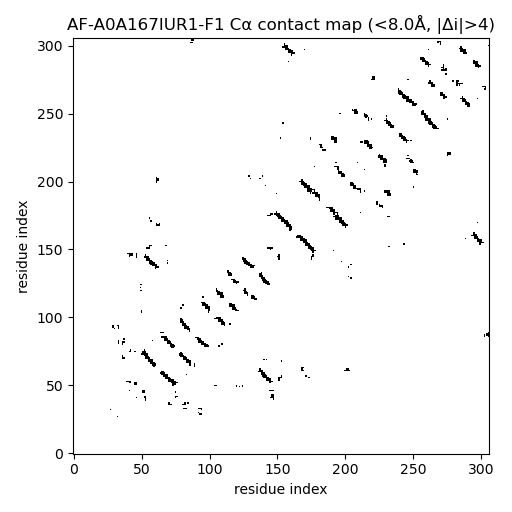12 194 LEU A C 1
ATOM 1493 O O . LEU A 1 194 ? 6.390 8.991 -3.264 1.00 95.12 194 LEU A O 1
ATOM 1497 N N . ASP A 1 195 ? 4.628 8.056 -2.232 1.00 93.81 195 ASP A N 1
ATOM 1498 C CA . ASP A 1 195 ? 5.118 8.281 -0.875 1.00 93.81 195 ASP A CA 1
ATOM 1499 C C . ASP A 1 195 ? 5.915 7.092 -0.351 1.00 93.81 195 ASP A C 1
ATOM 1501 O O . ASP A 1 195 ? 6.933 7.285 0.318 1.00 93.81 195 ASP A O 1
ATOM 1505 N N . LYS A 1 196 ? 5.458 5.863 -0.623 1.00 95.06 196 LYS A N 1
ATOM 1506 C CA . LYS A 1 196 ? 6.093 4.643 -0.114 1.00 95.06 196 LYS A CA 1
ATOM 1507 C C . LYS A 1 196 ? 6.020 3.481 -1.084 1.00 95.06 196 LYS A C 1
ATOM 1509 O O . LYS A 1 196 ? 5.006 3.268 -1.736 1.00 95.06 196 LYS A O 1
ATOM 1514 N N . VAL A 1 197 ? 7.069 2.665 -1.075 1.00 96.38 197 VAL A N 1
ATOM 1515 C CA . VAL A 1 197 ? 7.044 1.308 -1.625 1.00 96.38 197 VAL A CA 1
ATOM 1516 C C . VAL A 1 197 ? 7.149 0.326 -0.465 1.00 96.38 197 VAL A C 1
ATOM 1518 O O . VAL A 1 197 ? 7.979 0.490 0.431 1.00 96.38 197 VAL A O 1
ATOM 1521 N N . VAL A 1 198 ? 6.306 -0.697 -0.468 1.00 96.69 198 VAL A N 1
ATOM 1522 C CA . VAL A 1 198 ? 6.298 -1.787 0.503 1.00 96.69 198 VAL A CA 1
ATOM 1523 C C . VAL A 1 198 ? 6.580 -3.079 -0.245 1.00 96.69 198 VAL A C 1
ATOM 1525 O O . VAL A 1 198 ? 5.872 -3.429 -1.186 1.00 96.69 198 VAL A O 1
ATOM 1528 N N . ILE A 1 199 ? 7.616 -3.798 0.176 1.00 96.00 199 ILE A N 1
ATOM 1529 C CA . ILE A 1 199 ? 7.949 -5.111 -0.370 1.00 96.00 199 ILE A CA 1
ATOM 1530 C C . ILE A 1 199 ? 7.882 -6.178 0.713 1.00 96.00 199 ILE A C 1
ATOM 1532 O O . ILE A 1 199 ? 8.161 -5.924 1.890 1.00 96.00 199 ILE A O 1
ATOM 1536 N N . SER A 1 200 ? 7.552 -7.399 0.309 1.00 95.25 200 SER A N 1
ATOM 1537 C CA . SER A 1 200 ? 7.582 -8.561 1.192 1.00 95.25 200 SER A CA 1
ATOM 1538 C C . SER A 1 200 ? 8.570 -9.613 0.691 1.00 95.25 200 SER A C 1
ATOM 1540 O O . SER A 1 200 ? 8.792 -9.760 -0.510 1.00 95.25 200 SER A O 1
ATOM 1542 N N . LYS A 1 201 ? 9.224 -10.326 1.612 1.00 90.88 201 LYS A N 1
ATOM 1543 C CA . LYS A 1 201 ? 10.138 -11.428 1.287 1.00 90.88 201 LYS A CA 1
ATOM 1544 C C . LYS A 1 201 ? 10.304 -12.376 2.464 1.00 90.88 201 LYS A C 1
ATOM 1546 O O . LYS A 1 201 ? 10.744 -11.950 3.529 1.00 90.88 201 LYS A O 1
ATOM 1551 N N . GLN A 1 202 ? 10.065 -13.672 2.248 1.00 87.50 202 GLN A N 1
ATOM 1552 C CA . GLN A 1 202 ? 10.373 -14.733 3.224 1.00 87.50 202 GLN A CA 1
ATOM 1553 C C . GLN A 1 202 ? 9.850 -14.406 4.638 1.00 87.50 202 GLN A C 1
ATOM 1555 O O . GLN A 1 202 ? 10.591 -14.473 5.616 1.00 87.50 202 GLN A O 1
ATOM 1560 N N . GLY A 1 203 ? 8.592 -13.968 4.732 1.00 91.69 203 GLY A N 1
ATOM 1561 C CA . GLY A 1 203 ? 7.975 -13.577 6.004 1.00 91.69 203 GLY A CA 1
ATOM 1562 C C . GLY A 1 203 ? 8.355 -12.185 6.517 1.00 91.69 203 GLY A C 1
ATOM 1563 O O . GLY A 1 203 ? 7.886 -11.793 7.570 1.00 91.69 203 GLY A O 1
ATOM 1564 N N . ASN A 1 204 ? 9.188 -11.416 5.817 1.00 94.06 204 ASN A N 1
ATOM 1565 C CA . ASN A 1 204 ? 9.580 -10.070 6.236 1.00 94.06 204 ASN A CA 1
ATOM 1566 C C . ASN A 1 204 ? 8.904 -9.005 5.377 1.00 94.06 204 ASN A C 1
ATOM 1568 O O . ASN A 1 204 ? 8.789 -9.168 4.163 1.00 94.06 204 ASN A O 1
ATOM 1572 N N . MET A 1 205 ? 8.501 -7.901 6.008 1.00 95.31 205 MET A N 1
ATOM 1573 C CA . MET A 1 205 ? 8.014 -6.688 5.346 1.00 95.31 205 MET A CA 1
ATOM 1574 C C . MET A 1 205 ? 9.081 -5.593 5.428 1.00 95.31 205 MET A C 1
ATOM 1576 O O . MET A 1 205 ? 9.583 -5.296 6.520 1.00 95.31 205 MET A O 1
ATOM 1580 N N . PHE A 1 206 ? 9.364 -4.959 4.292 1.00 94.94 206 PHE A N 1
ATOM 1581 C CA . PHE A 1 206 ? 10.241 -3.800 4.174 1.00 94.94 206 PHE A CA 1
ATOM 1582 C C . PHE A 1 206 ? 9.459 -2.634 3.577 1.00 94.94 206 PHE A C 1
ATOM 1584 O O . PHE A 1 206 ? 8.794 -2.789 2.558 1.00 94.94 206 PHE A O 1
ATOM 1591 N N . THR A 1 207 ? 9.581 -1.467 4.194 1.00 94.94 207 THR A N 1
ATOM 1592 C CA . THR A 1 207 ? 9.003 -0.216 3.698 1.00 94.94 207 THR A CA 1
ATOM 1593 C C . THR A 1 207 ? 10.145 0.702 3.298 1.00 94.94 207 THR A C 1
ATOM 1595 O O . THR A 1 207 ? 11.167 0.739 3.992 1.00 94.94 207 THR A O 1
ATOM 1598 N N . SER A 1 208 ? 9.985 1.426 2.194 1.00 94.56 208 SER A N 1
ATOM 1599 C CA . SER A 1 208 ? 10.978 2.391 1.749 1.00 94.56 208 SER A CA 1
ATOM 1600 C C . SER A 1 208 ? 11.199 3.487 2.790 1.00 94.56 208 SER A C 1
ATOM 1602 O O . SER A 1 208 ? 10.260 4.029 3.391 1.00 94.56 208 SER A O 1
ATOM 1604 N N . THR A 1 209 ? 12.465 3.821 3.023 1.00 92.00 209 THR A N 1
ATOM 1605 C CA . THR A 1 209 ? 12.825 4.923 3.926 1.00 92.00 209 THR A CA 1
ATOM 1606 C C . THR A 1 209 ? 12.759 6.281 3.243 1.00 92.00 209 THR A C 1
ATOM 1608 O O . THR A 1 209 ? 12.712 7.293 3.936 1.00 92.00 209 THR A O 1
ATOM 1611 N N . ASP A 1 210 ? 12.712 6.296 1.914 1.00 89.38 210 ASP A N 1
ATOM 1612 C CA . ASP A 1 210 ? 12.705 7.509 1.102 1.00 89.38 210 ASP A CA 1
ATOM 1613 C C . ASP A 1 210 ? 11.389 8.276 1.260 1.00 89.38 210 ASP A C 1
ATOM 1615 O O . ASP A 1 210 ? 10.334 7.717 1.586 1.00 89.38 210 ASP A O 1
ATOM 1619 N N . THR A 1 211 ? 11.468 9.579 1.063 1.00 86.94 211 THR A N 1
ATOM 1620 C CA . THR A 1 211 ? 10.334 10.494 0.960 1.00 86.94 211 THR A CA 1
ATOM 1621 C C . THR A 1 211 ? 10.017 10.753 -0.514 1.00 86.94 211 THR A C 1
ATOM 1623 O O . THR A 1 211 ? 10.875 10.505 -1.359 1.00 86.94 211 THR A O 1
ATOM 1626 N N . PRO A 1 212 ? 8.841 11.310 -0.859 1.00 84.56 212 PRO A N 1
ATOM 1627 C CA . PRO A 1 212 ? 8.557 11.708 -2.237 1.00 84.56 212 PRO A CA 1
ATOM 1628 C C . PRO A 1 212 ? 9.691 12.517 -2.875 1.00 84.56 212 PRO A C 1
ATOM 1630 O O . PRO A 1 212 ? 10.096 12.226 -3.992 1.00 84.56 212 PRO A O 1
ATOM 1633 N N . SER A 1 213 ? 10.274 13.473 -2.138 1.00 81.75 213 SER A N 1
ATOM 1634 C CA . SER A 1 213 ? 11.390 14.310 -2.608 1.00 81.75 213 SER A CA 1
ATOM 1635 C C . SER A 1 213 ? 12.672 13.565 -2.966 1.00 81.75 213 SER A C 1
ATOM 1637 O O . SER A 1 213 ? 13.496 14.136 -3.675 1.00 81.75 213 SER A O 1
ATOM 1639 N N . ASP A 1 214 ? 12.839 12.338 -2.487 1.00 84.81 214 ASP A N 1
ATOM 1640 C CA . ASP A 1 214 ? 14.006 11.508 -2.776 1.00 84.81 214 ASP A CA 1
ATOM 1641 C C . ASP A 1 214 ? 13.821 10.672 -4.057 1.00 84.81 214 ASP A C 1
ATOM 1643 O O . ASP A 1 214 ? 14.797 10.123 -4.560 1.00 84.81 214 ASP A O 1
ATOM 1647 N N . ASN A 1 215 ? 12.596 10.577 -4.594 1.00 84.12 215 ASN A N 1
ATOM 1648 C CA . ASN A 1 215 ? 12.333 9.864 -5.844 1.00 84.12 215 ASN A CA 1
ATOM 1649 C C . ASN A 1 215 ? 12.982 10.584 -7.037 1.00 84.12 215 ASN A C 1
ATOM 1651 O O . ASN A 1 215 ? 13.003 11.816 -7.115 1.00 84.12 215 ASN A O 1
ATOM 1655 N N . ASP A 1 216 ? 13.454 9.806 -8.010 1.00 88.69 216 ASP A N 1
ATOM 1656 C CA . ASP A 1 216 ? 14.171 10.335 -9.166 1.00 88.69 216 ASP A CA 1
ATOM 1657 C C . ASP A 1 216 ? 13.239 11.002 -10.182 1.00 88.69 216 ASP A C 1
ATOM 1659 O O . ASP A 1 216 ? 12.202 10.458 -10.575 1.00 88.69 216 ASP A O 1
ATOM 1663 N N . SER A 1 217 ? 13.656 12.159 -10.694 1.00 89.19 217 SER A N 1
ATOM 1664 C CA . SER A 1 217 ? 12.997 12.771 -11.845 1.00 89.19 217 SER A CA 1
ATOM 1665 C C . SER A 1 217 ? 13.239 11.951 -13.101 1.00 89.19 217 SER A C 1
ATOM 1667 O O . SER A 1 217 ? 14.359 11.498 -13.349 1.00 89.19 217 SER A O 1
ATOM 1669 N N . PHE A 1 218 ? 12.231 11.851 -13.955 1.00 89.31 218 PHE A N 1
ATOM 1670 C CA . PHE A 1 218 ? 12.351 11.162 -15.231 1.00 89.31 218 PHE A CA 1
ATOM 1671 C C . PHE A 1 218 ? 11.659 11.945 -16.337 1.00 89.31 218 PHE A C 1
ATOM 1673 O O . PHE A 1 218 ? 10.746 12.730 -16.102 1.00 89.31 218 PHE A O 1
ATOM 1680 N N . VAL A 1 219 ? 12.105 11.739 -17.571 1.00 85.38 219 VAL A N 1
ATOM 1681 C CA . VAL A 1 219 ? 11.381 12.226 -18.746 1.00 85.38 219 VAL A CA 1
ATOM 1682 C C . VAL A 1 219 ? 10.425 11.126 -19.169 1.00 85.38 219 VAL A C 1
ATOM 1684 O O . VAL A 1 219 ? 10.864 9.992 -19.344 1.00 85.38 219 VAL A O 1
ATOM 1687 N N . GLU A 1 220 ? 9.145 11.453 -19.326 1.00 82.25 220 GLU A N 1
ATOM 1688 C CA . GLU A 1 220 ? 8.198 10.575 -20.017 1.00 82.25 220 GLU A CA 1
ATOM 1689 C C . GLU A 1 220 ? 8.347 10.868 -21.522 1.00 82.25 220 GLU A C 1
ATOM 1691 O O . GLU A 1 220 ? 8.054 11.988 -21.967 1.00 82.25 220 GLU A O 1
ATOM 1696 N N . PRO A 1 221 ? 8.931 9.940 -22.299 1.00 72.25 221 PRO A N 1
ATOM 1697 C CA . PRO A 1 221 ? 9.388 10.258 -23.642 1.00 72.25 221 PRO A CA 1
ATOM 1698 C C . PRO A 1 221 ? 8.288 10.174 -24.706 1.00 72.25 221 PRO A C 1
ATOM 1700 O O . PRO A 1 221 ? 8.517 10.666 -25.813 1.00 72.25 221 PRO A O 1
ATOM 1703 N N . CYS A 1 222 ? 7.132 9.565 -24.426 1.00 72.12 222 CYS A N 1
ATOM 1704 C CA . CYS A 1 222 ? 6.200 9.128 -25.466 1.00 72.12 222 CYS A CA 1
ATOM 1705 C C . CYS A 1 222 ? 4.956 9.986 -25.627 1.00 72.12 222 CYS A C 1
ATOM 1707 O O . CYS A 1 222 ? 4.435 10.081 -26.740 1.00 72.12 222 CYS A O 1
ATOM 1709 N N . PHE A 1 223 ? 4.527 10.666 -24.574 1.00 75.00 223 PHE A N 1
ATOM 1710 C CA . PHE A 1 223 ? 3.327 11.489 -24.569 1.00 75.00 223 PHE A CA 1
ATOM 1711 C C . PHE A 1 223 ? 3.641 12.951 -24.272 1.00 75.00 223 PHE A C 1
ATOM 1713 O O . PHE A 1 223 ? 3.098 13.838 -24.934 1.00 75.00 223 PHE A O 1
ATOM 1720 N N . TYR A 1 224 ? 4.542 13.222 -23.325 1.00 77.00 224 TYR A N 1
ATOM 1721 C CA . TYR A 1 224 ? 4.688 14.578 -22.780 1.00 77.00 224 TYR A CA 1
ATOM 1722 C C . TYR A 1 224 ? 6.009 15.257 -23.127 1.00 77.00 224 TYR A C 1
ATOM 1724 O O . TYR A 1 224 ? 6.079 16.490 -23.103 1.00 77.00 224 TYR A O 1
ATOM 1732 N N . GLY A 1 225 ? 7.072 14.489 -23.398 1.00 77.75 225 GLY A N 1
ATOM 1733 C CA . GLY A 1 225 ? 8.416 15.028 -23.652 1.00 77.75 225 GLY A CA 1
ATOM 1734 C C . GLY A 1 225 ? 8.921 15.948 -22.532 1.00 77.75 225 GLY A C 1
ATOM 1735 O O . GLY A 1 225 ? 9.778 16.802 -22.760 1.00 77.75 225 GLY A O 1
ATOM 1736 N N . SER A 1 226 ? 8.344 15.809 -21.339 1.00 82.81 226 SER A N 1
ATOM 1737 C CA . SER A 1 226 ? 8.507 16.706 -20.201 1.00 82.81 226 SER A CA 1
ATOM 1738 C C . SER A 1 226 ? 9.137 15.956 -19.039 1.00 82.81 226 SER A C 1
ATOM 1740 O O . SER A 1 226 ? 8.963 14.746 -18.889 1.00 82.81 226 SER A O 1
ATOM 1742 N N . MET A 1 227 ? 9.886 16.687 -18.216 1.00 86.12 227 MET A N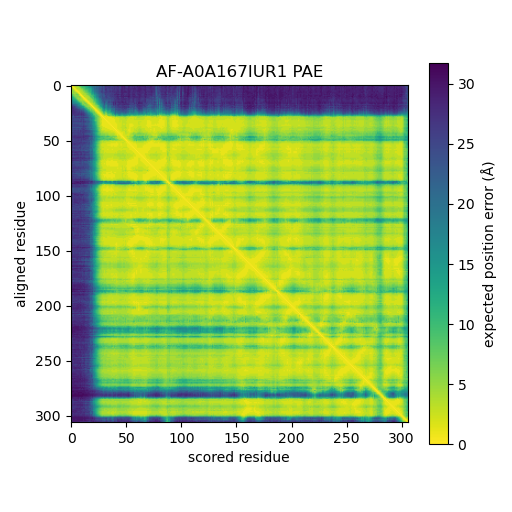 1
ATOM 1743 C CA . MET A 1 227 ? 10.455 16.146 -16.989 1.00 86.12 227 MET A CA 1
ATOM 1744 C C . MET A 1 227 ? 9.367 16.071 -15.920 1.00 86.12 227 MET A C 1
ATOM 1746 O O . MET A 1 227 ? 8.807 17.092 -15.519 1.00 86.12 227 MET A O 1
ATOM 1750 N N . PHE A 1 228 ? 9.089 14.858 -15.462 1.00 86.50 228 PHE A N 1
ATOM 1751 C CA . PHE A 1 228 ? 8.281 14.593 -14.288 1.00 86.50 228 PHE A CA 1
ATOM 1752 C C . PHE A 1 228 ? 9.182 14.624 -13.061 1.00 86.50 228 PHE A C 1
ATOM 1754 O O . PHE A 1 228 ? 10.302 14.105 -13.111 1.00 86.50 228 PHE A O 1
ATOM 1761 N N . PRO A 1 229 ? 8.721 15.241 -11.965 1.00 78.25 229 PRO A N 1
ATOM 1762 C CA . PRO A 1 229 ? 9.569 15.422 -10.803 1.00 78.25 229 PRO A CA 1
ATOM 1763 C C . PRO A 1 229 ? 9.952 14.084 -10.166 1.00 78.25 229 PRO A C 1
ATOM 1765 O O . PRO A 1 229 ? 11.089 13.964 -9.728 1.00 78.25 229 PRO A O 1
ATOM 1768 N N . GLN A 1 230 ? 9.023 13.122 -10.091 1.00 88.56 230 GLN A N 1
ATOM 1769 C CA . GLN A 1 230 ? 9.093 11.903 -9.266 1.00 88.56 230 GLN A CA 1
ATOM 1770 C C . GLN A 1 230 ? 8.094 10.859 -9.789 1.00 88.56 230 GLN A C 1
ATOM 1772 O O . GLN A 1 230 ? 7.221 11.225 -10.573 1.00 88.56 230 GLN A O 1
ATOM 1777 N N . ALA A 1 231 ? 8.151 9.602 -9.325 1.00 93.38 231 ALA A N 1
ATOM 1778 C CA . ALA A 1 231 ? 7.077 8.628 -9.556 1.00 93.38 231 ALA A CA 1
ATOM 1779 C C . ALA A 1 231 ? 5.720 9.104 -9.013 1.00 93.38 231 ALA A C 1
ATOM 1781 O O . ALA A 1 231 ? 5.642 9.731 -7.950 1.00 93.38 231 ALA A O 1
ATOM 1782 N N . TRP A 1 232 ? 4.647 8.791 -9.735 1.00 93.38 232 TRP A N 1
ATOM 1783 C CA . TRP A 1 232 ? 3.318 9.316 -9.441 1.00 93.38 232 TRP A CA 1
ATOM 1784 C C . TRP A 1 232 ? 2.186 8.365 -9.825 1.00 93.38 232 TRP A C 1
ATOM 1786 O O . TRP A 1 232 ? 2.348 7.436 -10.612 1.00 93.38 232 TRP A O 1
ATOM 1796 N N . PHE A 1 233 ? 1.025 8.663 -9.257 1.00 93.06 233 PHE A N 1
ATOM 1797 C CA . PHE A 1 233 ? -0.284 8.114 -9.542 1.00 93.06 233 PHE A CA 1
ATOM 1798 C C . PHE A 1 233 ? -1.175 9.204 -10.137 1.00 93.06 233 PHE A C 1
ATOM 1800 O O . PHE A 1 233 ? -1.075 10.389 -9.796 1.00 93.06 233 PHE A O 1
ATOM 1807 N N . TYR A 1 234 ? -2.084 8.788 -11.002 1.00 91.12 234 TYR A N 1
ATOM 1808 C CA . TYR A 1 234 ? -3.183 9.604 -11.482 1.00 91.12 234 TYR A CA 1
ATOM 1809 C C . TYR A 1 234 ? -4.450 8.758 -11.512 1.00 91.12 234 TYR A C 1
ATOM 1811 O O . TYR A 1 234 ? -4.427 7.585 -11.880 1.00 91.12 234 TYR A O 1
ATOM 1819 N N . GLU A 1 235 ? -5.562 9.357 -11.112 1.00 88.19 235 GLU A N 1
ATOM 1820 C CA . GLU A 1 235 ? -6.880 8.745 -11.183 1.00 88.19 235 GLU A CA 1
ATOM 1821 C C . GLU A 1 235 ? -7.876 9.807 -11.643 1.00 88.19 235 GLU A C 1
ATOM 1823 O O . GLU A 1 235 ? -7.909 10.919 -11.118 1.00 88.19 235 GLU A O 1
ATOM 1828 N N . SER A 1 236 ? -8.657 9.480 -12.669 1.00 86.44 236 SER A N 1
ATOM 1829 C CA . SER A 1 236 ? -9.752 10.325 -13.145 1.00 86.44 236 SER A CA 1
ATOM 1830 C C . SER A 1 236 ? -10.936 10.284 -12.177 1.00 86.44 236 SER A C 1
ATOM 1832 O O . SER A 1 236 ? -11.227 9.222 -11.635 1.00 86.44 236 SER A O 1
ATOM 1834 N N . ASP A 1 237 ? -11.709 11.367 -12.080 1.00 81.50 237 ASP A N 1
ATOM 1835 C CA . ASP A 1 237 ? -12.848 11.505 -11.150 1.00 81.50 237 ASP A CA 1
ATOM 1836 C C . ASP A 1 237 ? -13.924 10.399 -11.243 1.00 81.50 237 ASP A C 1
ATOM 1838 O O . ASP A 1 237 ? -14.663 10.152 -10.292 1.00 81.50 237 ASP A O 1
ATOM 1842 N N . ASN A 1 238 ? -14.060 9.746 -12.399 1.00 81.25 238 ASN A N 1
ATOM 1843 C CA . ASN A 1 238 ? -15.013 8.656 -12.641 1.00 81.25 238 ASN A CA 1
ATOM 1844 C C . ASN A 1 238 ? -14.381 7.254 -12.516 1.00 81.25 238 ASN A C 1
ATOM 1846 O O . ASN A 1 238 ? -15.032 6.264 -12.852 1.00 81.25 238 ASN A O 1
ATOM 1850 N N . ASN A 1 239 ? -13.118 7.172 -12.089 1.00 76.44 239 ASN A N 1
ATOM 1851 C CA . ASN A 1 239 ? -12.291 5.967 -12.016 1.00 76.44 239 ASN A CA 1
ATOM 1852 C C . ASN A 1 239 ? -12.185 5.184 -13.340 1.00 76.44 239 ASN A C 1
ATOM 1854 O O . ASN A 1 239 ? -11.846 3.999 -13.319 1.00 76.44 239 ASN A O 1
ATOM 1858 N N . SER A 1 240 ? -12.479 5.804 -14.493 1.00 83.88 240 SER A N 1
ATOM 1859 C CA . SER A 1 240 ? -12.347 5.136 -15.795 1.00 83.88 240 SER A CA 1
ATOM 1860 C C . SER A 1 240 ? -10.898 5.075 -16.260 1.00 83.88 240 SER A C 1
ATOM 1862 O O . SER A 1 240 ? -10.555 4.216 -17.066 1.00 83.88 240 SER A O 1
ATOM 1864 N N . TYR A 1 241 ? -10.054 5.973 -15.756 1.00 87.62 241 TYR A N 1
ATOM 1865 C CA . TYR A 1 241 ? -8.630 6.007 -16.025 1.00 87.62 241 TYR A CA 1
ATOM 1866 C C . TYR A 1 241 ? -7.831 6.041 -14.723 1.00 87.62 241 TYR A C 1
ATOM 1868 O O . TYR A 1 241 ? -8.064 6.880 -13.850 1.00 87.62 241 TYR A O 1
ATOM 1876 N N . ARG A 1 242 ? -6.875 5.124 -14.603 1.00 88.88 242 ARG A N 1
ATOM 1877 C CA . ARG A 1 242 ? -5.873 5.104 -13.537 1.00 88.88 242 ARG A CA 1
ATOM 1878 C C . ARG A 1 242 ? -4.513 4.900 -14.149 1.00 88.88 242 ARG A C 1
ATOM 1880 O O . ARG A 1 242 ? -4.377 4.125 -15.086 1.00 88.88 242 ARG A O 1
ATOM 1887 N N . GLU A 1 243 ? -3.508 5.518 -13.574 1.00 89.50 243 GLU A N 1
ATOM 1888 C CA . GLU A 1 243 ? -2.154 5.431 -14.078 1.00 89.50 243 GLU A CA 1
ATOM 1889 C C . GLU A 1 243 ? -1.162 5.501 -12.932 1.00 89.50 243 GLU A C 1
ATOM 1891 O O . GLU A 1 243 ? -1.377 6.192 -11.935 1.00 89.50 243 GLU A O 1
ATOM 1896 N N . PHE A 1 244 ? -0.081 4.753 -13.083 1.00 92.00 244 PHE A N 1
ATOM 1897 C CA . PHE A 1 244 ? 1.099 4.845 -12.251 1.00 92.00 244 PHE A CA 1
ATOM 1898 C C . PHE A 1 244 ? 2.302 4.893 -13.178 1.00 92.00 244 PHE A C 1
ATOM 1900 O O . PHE A 1 244 ? 2.451 4.010 -14.023 1.00 92.00 244 PHE A O 1
ATOM 1907 N N . ILE A 1 245 ? 3.168 5.888 -13.007 1.00 90.88 245 ILE A N 1
ATOM 1908 C CA . ILE A 1 245 ? 4.409 6.000 -13.773 1.00 90.88 245 ILE A CA 1
ATOM 1909 C C . ILE A 1 245 ? 5.574 6.202 -12.816 1.00 90.88 245 ILE A C 1
ATOM 1911 O O . ILE A 1 245 ? 5.600 7.147 -12.027 1.00 90.88 245 ILE A O 1
ATOM 1915 N N . GLY A 1 246 ? 6.579 5.344 -12.942 1.00 91.56 246 GLY A N 1
ATOM 1916 C CA . GLY A 1 246 ? 7.877 5.505 -12.307 1.00 91.56 246 GLY A CA 1
ATOM 1917 C C . GLY A 1 246 ? 8.961 4.877 -13.170 1.00 91.56 246 GLY A C 1
ATOM 1918 O O . GLY A 1 246 ? 9.131 3.659 -13.169 1.00 91.56 246 GLY A O 1
ATOM 1919 N N . TYR A 1 247 ? 9.724 5.700 -13.889 1.00 90.56 247 TYR A N 1
ATOM 1920 C CA . TYR A 1 247 ? 10.850 5.243 -14.708 1.00 90.56 247 TYR A CA 1
ATOM 1921 C C . TYR A 1 247 ? 12.185 5.501 -14.011 1.00 90.56 247 TYR A C 1
ATOM 1923 O O . TYR A 1 247 ? 12.416 6.596 -13.509 1.00 90.56 247 TYR A O 1
ATOM 1931 N N . ASN A 1 248 ? 13.082 4.512 -14.031 1.00 91.00 248 ASN A N 1
ATOM 1932 C CA . ASN A 1 248 ? 14.438 4.576 -13.470 1.00 91.00 248 ASN A CA 1
ATOM 1933 C C . ASN A 1 248 ? 14.487 5.117 -12.033 1.00 91.00 248 ASN A C 1
ATOM 1935 O O . ASN A 1 248 ? 15.309 5.968 -11.713 1.00 91.00 248 ASN A O 1
ATOM 1939 N N . GLN A 1 249 ? 13.578 4.641 -11.191 1.00 94.06 249 GLN A N 1
ATOM 1940 C CA . GLN A 1 249 ? 13.446 5.083 -9.812 1.00 94.06 249 GLN A CA 1
ATOM 1941 C C . GLN A 1 249 ? 14.420 4.339 -8.909 1.00 94.06 249 GLN A C 1
ATOM 1943 O O . GLN A 1 249 ? 14.638 3.133 -9.067 1.00 94.06 249 GLN A O 1
ATOM 1948 N N . THR A 1 250 ? 14.946 5.041 -7.916 1.00 95.19 250 THR A N 1
ATOM 1949 C CA . THR A 1 250 ? 15.686 4.465 -6.804 1.00 95.19 250 THR A CA 1
ATOM 1950 C C . THR A 1 250 ? 14.862 4.500 -5.524 1.00 95.19 250 THR A C 1
ATOM 1952 O O . THR A 1 250 ? 14.042 5.383 -5.285 1.00 95.19 250 THR A O 1
ATOM 1955 N N . THR A 1 251 ? 15.010 3.462 -4.706 1.00 95.25 251 THR A N 1
ATOM 1956 C CA . THR A 1 251 ? 14.310 3.337 -3.425 1.00 95.25 251 THR A CA 1
ATOM 1957 C C . THR A 1 251 ? 15.169 2.547 -2.448 1.00 95.25 251 THR A C 1
ATOM 1959 O O . THR A 1 251 ? 15.741 1.516 -2.795 1.00 95.25 251 THR A O 1
ATOM 1962 N N . THR A 1 252 ? 15.269 3.004 -1.211 1.00 95.25 252 THR A N 1
ATOM 1963 C CA . THR A 1 252 ? 16.077 2.423 -0.148 1.00 95.25 252 THR A CA 1
ATOM 1964 C C . THR A 1 252 ? 15.243 1.493 0.727 1.00 95.25 252 THR A C 1
ATOM 1966 O O . THR A 1 252 ? 14.334 1.913 1.445 1.00 95.25 252 THR A O 1
ATOM 1969 N N . PHE A 1 253 ? 15.623 0.215 0.751 1.00 93.75 253 PHE A N 1
ATOM 1970 C CA . PHE A 1 253 ? 15.097 -0.792 1.673 1.00 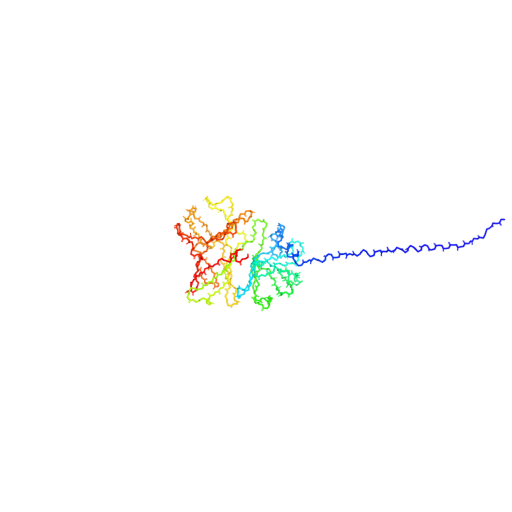93.75 253 PHE A CA 1
ATOM 1971 C C . PHE A 1 253 ? 16.206 -1.279 2.598 1.00 93.75 253 PHE A C 1
ATOM 1973 O O . PHE A 1 253 ? 17.239 -1.760 2.133 1.00 93.75 253 PHE A O 1
ATOM 1980 N N . ALA A 1 254 ? 15.999 -1.187 3.915 1.00 90.44 254 ALA A N 1
ATOM 1981 C CA . ALA A 1 254 ? 16.970 -1.647 4.918 1.00 90.44 254 ALA A CA 1
ATOM 1982 C C . ALA A 1 254 ? 18.407 -1.134 4.658 1.00 90.44 254 ALA A C 1
ATOM 1984 O O . ALA A 1 254 ? 19.376 -1.893 4.728 1.00 90.44 254 ALA A O 1
ATOM 1985 N N . ASN A 1 255 ? 18.538 0.161 4.344 1.00 91.50 255 ASN A N 1
ATOM 1986 C CA . ASN A 1 255 ? 19.799 0.836 3.998 1.00 91.50 255 ASN A CA 1
ATOM 1987 C C . ASN A 1 255 ? 20.485 0.320 2.719 1.00 91.50 255 ASN A C 1
ATOM 1989 O O . ASN A 1 255 ? 21.681 0.542 2.526 1.00 91.50 255 ASN A O 1
ATOM 1993 N N . ARG A 1 256 ? 19.758 -0.382 1.845 1.00 92.94 256 ARG A N 1
ATOM 1994 C CA . ARG A 1 256 ? 20.237 -0.823 0.533 1.00 92.94 256 ARG A CA 1
ATOM 1995 C C . ARG A 1 256 ? 19.343 -0.258 -0.555 1.00 92.94 256 ARG A C 1
ATOM 1997 O O . ARG A 1 256 ? 18.125 -0.397 -0.496 1.00 92.94 256 ARG A O 1
ATOM 2004 N N . MET A 1 257 ? 19.970 0.342 -1.555 1.00 95.25 257 MET A N 1
ATOM 2005 C CA . MET A 1 257 ? 19.281 0.905 -2.706 1.00 95.25 257 MET A CA 1
ATOM 2006 C C . MET A 1 257 ? 18.800 -0.209 -3.642 1.00 95.25 257 MET A C 1
ATOM 2008 O O . MET A 1 257 ? 19.545 -1.138 -3.965 1.00 95.25 257 MET A O 1
ATOM 2012 N N . ALA A 1 258 ? 17.551 -0.099 -4.067 1.00 95.88 258 ALA A N 1
ATOM 2013 C CA . ALA A 1 258 ? 16.949 -0.822 -5.169 1.00 95.88 258 ALA A CA 1
ATOM 2014 C C . ALA A 1 258 ? 16.715 0.155 -6.324 1.00 95.88 258 ALA A C 1
ATOM 2016 O O . ALA A 1 258 ? 16.354 1.305 -6.089 1.00 95.88 258 ALA A O 1
ATOM 2017 N N . ASN A 1 259 ? 16.890 -0.311 -7.555 1.00 96.19 259 ASN A N 1
ATOM 2018 C CA . ASN A 1 259 ? 16.498 0.419 -8.757 1.00 96.19 259 ASN A CA 1
ATOM 2019 C C . ASN A 1 259 ? 15.294 -0.283 -9.366 1.00 96.19 259 ASN A C 1
ATOM 2021 O O . ASN A 1 259 ? 15.282 -1.513 -9.424 1.00 96.19 259 ASN A O 1
ATOM 2025 N N . TRP A 1 260 ? 14.312 0.455 -9.856 1.00 94.75 260 TRP A N 1
ATOM 2026 C CA . TRP A 1 260 ? 13.138 -0.131 -10.482 1.00 94.75 260 TRP A CA 1
ATOM 2027 C C . TRP A 1 260 ? 12.540 0.771 -11.554 1.00 94.75 260 TRP A C 1
ATOM 2029 O O . TRP A 1 260 ? 12.856 1.951 -11.688 1.00 94.75 260 TRP A O 1
ATOM 2039 N N . SER A 1 261 ? 11.704 0.181 -12.394 1.00 92.50 261 SER A N 1
ATOM 2040 C CA . SER A 1 261 ? 10.880 0.898 -13.356 1.00 92.50 261 SER A CA 1
ATOM 2041 C C . SER A 1 261 ? 9.560 0.173 -13.486 1.00 92.50 261 SER A C 1
ATOM 2043 O O . SER A 1 261 ? 9.541 -1.017 -13.791 1.00 92.50 261 SER A O 1
ATOM 2045 N N . LEU A 1 262 ? 8.466 0.878 -13.256 1.00 91.06 262 LEU A N 1
ATOM 2046 C CA . LEU A 1 262 ? 7.129 0.350 -13.432 1.00 91.06 262 LEU A CA 1
ATOM 2047 C C . LEU A 1 262 ? 6.231 1.482 -13.895 1.00 91.06 262 LEU A C 1
ATOM 2049 O O . LEU A 1 262 ? 6.079 2.478 -13.193 1.00 91.06 262 LEU A O 1
ATOM 2053 N N . SER A 1 263 ? 5.614 1.276 -15.050 1.00 90.06 263 SER A N 1
ATOM 2054 C CA . SER A 1 263 ? 4.623 2.194 -15.580 1.00 90.06 263 SER A CA 1
ATOM 2055 C C . SER A 1 263 ? 3.488 1.405 -16.193 1.00 90.06 263 SER A C 1
ATOM 2057 O O . SER A 1 263 ? 3.707 0.397 -16.872 1.00 90.06 263 SER A O 1
ATOM 2059 N N . TYR A 1 264 ? 2.269 1.821 -15.892 1.00 89.19 264 TYR A N 1
ATOM 2060 C CA . TYR A 1 264 ? 1.066 1.200 -16.404 1.00 89.19 264 TYR A CA 1
ATOM 2061 C C . TYR A 1 264 ? -0.111 2.157 -16.316 1.00 89.19 264 TYR A C 1
ATOM 2063 O O . TYR A 1 264 ? -0.165 3.025 -15.445 1.00 89.19 264 TYR A O 1
ATOM 2071 N N . TYR A 1 265 ? -1.110 1.900 -17.145 1.00 88.19 265 TYR A N 1
ATOM 2072 C CA . TYR A 1 265 ? -2.410 2.532 -17.034 1.00 88.19 265 TYR A CA 1
ATOM 2073 C C . TYR A 1 265 ? -3.528 1.495 -17.125 1.00 88.19 265 TYR A C 1
ATOM 2075 O O . TYR A 1 265 ? -3.365 0.382 -17.632 1.00 88.19 265 TYR A O 1
ATOM 2083 N N . VAL A 1 266 ? -4.680 1.868 -16.590 1.00 86.88 266 VAL A N 1
ATOM 2084 C CA . VAL A 1 266 ? -5.945 1.157 -16.698 1.00 86.88 266 VAL A CA 1
ATOM 2085 C C . VAL A 1 266 ? -6.928 2.125 -17.329 1.00 86.88 266 VAL A C 1
ATOM 2087 O O . VAL A 1 266 ? -7.220 3.155 -16.731 1.00 86.88 266 VAL A O 1
ATOM 2090 N N . LEU A 1 267 ? -7.440 1.795 -18.510 1.00 86.94 267 LEU A N 1
ATOM 2091 C CA . LEU A 1 267 ? -8.459 2.566 -19.215 1.00 86.94 267 LEU A CA 1
ATOM 2092 C C . LEU A 1 267 ? -9.685 1.682 -19.440 1.00 86.94 267 LEU A C 1
ATOM 2094 O O . LEU A 1 267 ? -9.588 0.636 -20.077 1.00 86.94 267 LEU A O 1
ATOM 2098 N N . ASP A 1 268 ? -10.830 2.080 -18.888 1.00 84.00 268 ASP A N 1
ATOM 2099 C CA . ASP A 1 268 ? -12.100 1.343 -18.960 1.00 84.00 268 ASP A CA 1
ATOM 2100 C C . ASP A 1 268 ? -11.969 -0.128 -18.518 1.00 84.00 268 ASP A C 1
ATOM 2102 O O . ASP A 1 268 ? -12.577 -1.044 -19.073 1.00 84.00 268 ASP A O 1
ATOM 2106 N N . GLY A 1 269 ? -11.133 -0.361 -17.501 1.00 76.94 269 GLY A N 1
ATOM 2107 C CA . GLY A 1 269 ? -10.831 -1.691 -16.967 1.00 76.94 269 GLY A CA 1
ATOM 2108 C C . GLY A 1 269 ? -9.818 -2.499 -17.784 1.00 76.94 269 GLY A C 1
ATOM 2109 O O . GLY A 1 269 ? -9.437 -3.584 -17.351 1.00 76.94 269 GLY A O 1
ATOM 2110 N N . ILE A 1 270 ? -9.347 -1.986 -18.924 1.00 81.50 270 ILE A N 1
ATOM 2111 C CA . ILE A 1 270 ? -8.269 -2.592 -19.708 1.00 81.50 270 ILE A CA 1
ATOM 2112 C C . ILE A 1 270 ? -6.940 -2.090 -19.170 1.00 81.50 270 ILE A C 1
ATOM 2114 O O . ILE A 1 270 ? -6.678 -0.891 -19.138 1.00 81.50 270 ILE A O 1
ATOM 2118 N N . TYR A 1 271 ? -6.106 -3.029 -18.754 1.00 80.50 271 TYR A N 1
ATOM 2119 C CA . TYR A 1 2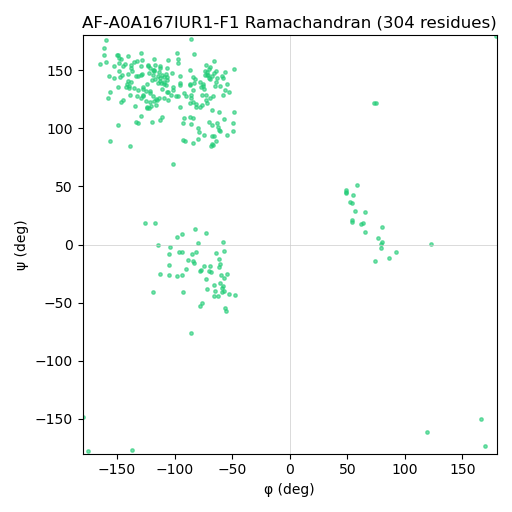71 ? -4.787 -2.763 -18.217 1.00 80.50 271 TYR A CA 1
ATOM 2120 C C . TYR A 1 271 ? -3.711 -2.880 -19.307 1.00 80.50 271 TYR A C 1
ATOM 2122 O O . TYR A 1 271 ? -3.702 -3.853 -20.064 1.00 80.50 271 TYR A O 1
ATOM 2130 N N . SER A 1 272 ? -2.767 -1.939 -19.319 1.00 84.62 272 SER A N 1
ATOM 2131 C CA . SER A 1 272 ? -1.598 -1.946 -20.200 1.00 84.62 272 SER A CA 1
ATOM 2132 C C . SER A 1 272 ? -0.359 -1.476 -19.447 1.00 84.62 272 SER A C 1
ATOM 2134 O O . SER A 1 272 ? -0.398 -0.468 -18.744 1.00 84.62 272 SER A O 1
ATOM 2136 N N . TYR A 1 273 ? 0.762 -2.174 -19.638 1.00 85.88 273 TYR A N 1
ATOM 2137 C CA . TYR A 1 273 ? 2.064 -1.629 -19.258 1.00 85.88 273 TYR A CA 1
ATOM 2138 C C . TYR A 1 273 ? 2.450 -0.520 -20.234 1.00 85.88 273 TYR A C 1
ATOM 2140 O O . TYR A 1 273 ? 2.167 -0.609 -21.431 1.00 85.88 273 TYR A O 1
ATOM 2148 N N . ASP A 1 274 ? 3.138 0.484 -19.714 1.00 81.88 274 ASP A N 1
ATOM 2149 C CA . ASP A 1 274 ? 3.767 1.531 -20.504 1.00 81.88 274 ASP A CA 1
ATOM 2150 C C . ASP A 1 274 ? 5.292 1.336 -20.516 1.00 81.88 274 ASP A C 1
ATOM 2152 O O . ASP A 1 274 ? 5.868 0.736 -19.600 1.00 81.88 274 ASP A O 1
ATOM 2156 N N . THR A 1 275 ? 5.956 1.794 -21.579 1.00 72.06 275 THR A N 1
ATOM 2157 C CA . THR A 1 275 ? 7.420 1.747 -21.675 1.00 72.06 275 THR A CA 1
ATOM 2158 C C . THR A 1 275 ? 8.012 3.123 -21.869 1.00 72.06 275 THR A C 1
ATOM 2160 O O . THR A 1 275 ? 7.454 3.940 -22.595 1.00 72.06 275 THR A O 1
ATOM 2163 N N . PRO A 1 276 ? 9.256 3.322 -21.409 1.00 67.62 276 PRO A N 1
ATOM 2164 C CA . PRO A 1 276 ? 10.004 4.518 -21.756 1.00 67.62 276 PRO A CA 1
ATOM 2165 C C . PRO A 1 276 ? 10.498 4.505 -23.222 1.00 67.62 276 PRO A C 1
ATOM 2167 O O . PRO A 1 276 ? 11.341 5.322 -23.582 1.00 67.62 276 PRO A O 1
ATOM 2170 N N . VAL A 1 277 ? 10.061 3.567 -24.078 1.00 71.25 277 VAL A N 1
ATOM 2171 C CA . VAL A 1 277 ? 10.510 3.449 -25.475 1.00 71.25 277 VAL A CA 1
ATOM 2172 C C . VAL A 1 277 ? 9.333 3.595 -26.431 1.00 71.25 277 VAL A C 1
ATOM 2174 O O . VAL A 1 277 ? 8.538 2.679 -26.651 1.00 71.25 277 VAL A O 1
ATOM 2177 N N . CYS A 1 278 ? 9.275 4.749 -27.079 1.00 68.62 278 CYS A N 1
ATOM 2178 C CA . CYS A 1 278 ? 8.161 5.105 -27.945 1.00 68.62 278 CYS A CA 1
ATOM 2179 C C . CYS A 1 278 ? 8.153 4.271 -29.221 1.00 68.62 278 CYS A C 1
ATOM 2181 O O . CYS A 1 278 ? 9.203 3.982 -29.798 1.00 68.62 278 CYS A O 1
ATOM 2183 N N . ASN A 1 279 ? 6.954 3.920 -29.687 1.00 63.25 279 ASN A N 1
ATOM 2184 C CA . ASN A 1 279 ? 6.733 3.074 -30.865 1.00 63.25 279 ASN A CA 1
ATOM 2185 C C . ASN A 1 279 ? 7.301 1.648 -30.747 1.00 63.25 279 ASN A C 1
ATOM 2187 O O . ASN A 1 279 ? 7.454 0.971 -31.766 1.00 63.25 279 ASN A O 1
ATOM 2191 N N . SER A 1 280 ? 7.610 1.173 -29.535 1.00 58.28 280 SER A N 1
ATOM 2192 C CA . SER A 1 280 ? 7.835 -0.254 -29.324 1.00 58.28 280 SER A CA 1
ATOM 2193 C C . SER A 1 280 ? 6.491 -0.987 -29.396 1.00 58.28 280 SER A C 1
ATOM 2195 O O . SER A 1 280 ? 5.497 -0.576 -28.797 1.00 58.28 280 SER A O 1
ATOM 2197 N N . SER A 1 281 ? 6.426 -2.039 -30.215 1.00 46.62 281 SER A N 1
ATOM 2198 C CA . SER A 1 281 ? 5.279 -2.942 -30.224 1.00 46.62 281 SER A CA 1
ATOM 2199 C C . SER A 1 281 ? 5.314 -3.730 -28.918 1.00 46.62 281 SER A C 1
ATOM 2201 O O . SER A 1 281 ? 6.150 -4.619 -28.778 1.00 46.62 281 SER A O 1
ATOM 2203 N N . GLU A 1 282 ? 4.422 -3.363 -28.003 1.00 51.56 282 GLU A N 1
ATOM 2204 C CA . GLU A 1 282 ? 4.251 -3.912 -26.654 1.00 51.56 282 GLU A CA 1
ATOM 2205 C C . GLU A 1 282 ? 5.310 -3.469 -25.638 1.00 51.56 282 GLU A C 1
ATOM 2207 O O . GLU A 1 282 ? 6.504 -3.758 -25.736 1.00 51.56 282 GLU A O 1
ATOM 2212 N N . ALA A 1 283 ? 4.821 -2.847 -24.562 1.00 58.78 283 ALA A N 1
ATOM 2213 C CA . ALA A 1 283 ? 5.496 -2.963 -23.290 1.00 58.78 283 ALA A CA 1
ATOM 2214 C C . ALA A 1 283 ? 5.661 -4.433 -22.946 1.00 58.78 283 ALA A C 1
ATOM 2216 O O . ALA A 1 283 ? 4.732 -5.209 -23.143 1.00 58.78 283 ALA A O 1
ATOM 2217 N N . ALA A 1 284 ? 6.827 -4.815 -22.424 1.00 62.25 284 ALA A N 1
ATOM 2218 C CA . ALA A 1 284 ? 7.223 -6.209 -22.209 1.00 62.25 284 ALA A CA 1
ATOM 2219 C C . ALA A 1 284 ? 6.268 -7.032 -21.307 1.00 62.25 284 ALA A C 1
ATOM 2221 O O . ALA A 1 284 ? 6.531 -8.201 -21.032 1.00 62.25 284 ALA A O 1
ATOM 2222 N N . GLY A 1 285 ? 5.165 -6.446 -20.833 1.00 80.38 285 GLY A N 1
ATOM 2223 C CA . GLY A 1 285 ? 4.198 -7.064 -19.938 1.00 80.38 285 GLY A CA 1
ATOM 2224 C C . GLY A 1 285 ? 4.670 -7.057 -18.486 1.00 80.38 285 GLY A C 1
ATOM 2225 O O . GLY A 1 285 ? 4.176 -7.848 -17.683 1.00 80.38 285 GLY A O 1
ATOM 2226 N N . TYR A 1 286 ? 5.686 -6.249 -18.170 1.00 87.44 286 TYR A N 1
ATOM 2227 C CA . TYR A 1 286 ? 6.278 -6.121 -16.845 1.00 87.44 286 TYR A CA 1
ATOM 2228 C C . TYR A 1 286 ? 7.155 -4.865 -16.739 1.00 87.44 286 TYR A C 1
ATOM 2230 O O . TYR A 1 286 ? 7.710 -4.389 -17.731 1.00 87.44 286 TYR A O 1
ATOM 2238 N N . GLY A 1 287 ? 7.326 -4.381 -15.511 1.00 90.69 287 GLY A N 1
ATOM 2239 C CA . GLY A 1 287 ? 8.399 -3.473 -15.111 1.00 90.69 287 GLY A CA 1
ATOM 2240 C C . GLY A 1 287 ? 9.677 -4.225 -14.717 1.00 90.69 287 GLY A C 1
ATOM 2241 O O . GLY A 1 287 ? 9.701 -5.455 -14.677 1.00 90.69 287 GLY A O 1
ATOM 2242 N N . SER A 1 288 ? 10.746 -3.509 -14.388 1.00 93.94 288 SER A N 1
ATOM 2243 C CA . SER A 1 288 ? 12.028 -4.085 -13.966 1.00 93.94 288 SER A CA 1
ATOM 2244 C C . SER A 1 288 ? 12.381 -3.697 -12.535 1.00 93.94 288 SER A C 1
ATOM 2246 O O . SER A 1 288 ? 11.958 -2.656 -12.033 1.00 93.94 288 SER A O 1
ATOM 2248 N N . TRP A 1 289 ? 13.182 -4.526 -11.874 1.00 95.62 289 TRP A N 1
ATOM 2249 C CA . TRP A 1 289 ? 13.807 -4.182 -10.600 1.00 95.62 289 TRP A CA 1
ATOM 2250 C C . TRP A 1 289 ? 15.221 -4.749 -10.510 1.00 95.62 289 TRP A C 1
ATOM 2252 O O . TRP A 1 289 ? 15.553 -5.749 -11.148 1.00 95.62 289 TRP A O 1
ATOM 2262 N N . SER A 1 290 ? 16.050 -4.120 -9.683 1.00 96.06 290 SER A N 1
ATOM 2263 C CA . SER A 1 290 ? 17.302 -4.670 -9.184 1.00 96.06 290 SER A CA 1
ATOM 2264 C C . SER A 1 290 ? 17.520 -4.263 -7.733 1.00 96.06 290 SER A C 1
ATOM 2266 O O . SER A 1 290 ? 17.292 -3.117 -7.356 1.00 96.06 290 SER A O 1
ATOM 2268 N N . TRP A 1 291 ? 17.943 -5.208 -6.903 1.00 94.69 291 TRP A N 1
ATOM 2269 C CA . TRP A 1 291 ? 18.194 -4.985 -5.483 1.00 94.69 291 TRP A CA 1
ATOM 2270 C C . TRP A 1 291 ? 19.186 -6.026 -4.982 1.00 94.69 291 TRP A C 1
ATOM 2272 O O . TRP A 1 291 ? 19.020 -7.216 -5.236 1.00 94.69 291 TRP A O 1
ATOM 2282 N N . ASP A 1 292 ? 20.225 -5.581 -4.278 1.00 90.94 292 ASP A N 1
ATOM 2283 C CA . ASP A 1 292 ? 21.201 -6.468 -3.633 1.00 90.94 292 ASP A CA 1
ATOM 2284 C C . ASP A 1 292 ? 21.872 -7.488 -4.581 1.00 90.94 292 ASP A C 1
ATOM 2286 O O . ASP A 1 292 ? 22.017 -8.668 -4.268 1.00 90.94 292 ASP A O 1
ATOM 2290 N N . GLY A 1 293 ? 22.248 -7.038 -5.784 1.00 93.81 293 GLY A N 1
ATOM 2291 C CA . GLY A 1 293 ? 22.887 -7.881 -6.804 1.00 93.81 293 GLY A CA 1
ATOM 2292 C C . GLY A 1 293 ? 21.936 -8.825 -7.548 1.00 93.81 293 GLY A C 1
ATOM 2293 O O . GLY A 1 293 ? 22.394 -9.628 -8.357 1.00 93.81 293 GLY A O 1
ATOM 2294 N N . ARG A 1 294 ? 20.629 -8.726 -7.295 1.00 95.69 294 ARG A N 1
ATOM 2295 C CA . ARG A 1 294 ? 19.574 -9.445 -8.015 1.00 95.69 294 ARG A CA 1
ATOM 2296 C C . ARG A 1 294 ? 18.822 -8.515 -8.945 1.00 95.69 294 ARG A C 1
ATOM 2298 O O . ARG A 1 294 ? 18.828 -7.302 -8.741 1.00 95.69 294 ARG A O 1
ATOM 2305 N N . SER A 1 295 ? 18.162 -9.092 -9.938 1.00 97.06 295 SER A N 1
ATOM 2306 C CA . SER A 1 295 ? 17.296 -8.365 -10.857 1.00 97.06 295 SER A CA 1
ATOM 2307 C C . SER A 1 295 ? 16.149 -9.234 -11.332 1.00 97.06 295 SER A C 1
ATOM 2309 O O . SER A 1 295 ? 16.253 -10.462 -11.372 1.00 97.06 295 SER A O 1
ATOM 2311 N N . GLY A 1 296 ? 15.069 -8.591 -11.746 1.00 95.81 296 GLY A N 1
ATOM 2312 C CA . GLY A 1 296 ? 13.963 -9.307 -12.340 1.00 95.81 296 GLY A CA 1
ATOM 2313 C C . GLY A 1 296 ? 12.822 -8.405 -12.759 1.00 95.81 296 GLY A C 1
ATOM 2314 O O . GLY A 1 296 ? 13.015 -7.248 -13.142 1.00 95.81 296 GLY A O 1
ATOM 2315 N N . ARG A 1 297 ? 11.617 -8.963 -12.684 1.00 94.94 297 ARG A N 1
ATOM 2316 C CA . ARG A 1 297 ? 10.400 -8.375 -13.240 1.00 94.94 297 ARG A CA 1
ATOM 2317 C C . ARG A 1 297 ? 9.450 -7.937 -12.144 1.00 94.94 297 ARG A C 1
ATOM 2319 O O . ARG A 1 297 ? 9.264 -8.664 -11.170 1.00 94.94 297 ARG A O 1
ATOM 2326 N N . LEU A 1 298 ? 8.843 -6.774 -12.345 1.00 94.06 298 LEU A N 1
ATOM 2327 C CA . LEU A 1 298 ? 7.714 -6.258 -11.581 1.00 94.06 298 LEU A CA 1
ATOM 2328 C C . LEU A 1 298 ? 6.436 -6.478 -12.377 1.00 94.06 298 LEU A C 1
ATOM 2330 O O . LEU A 1 298 ? 6.387 -6.161 -13.565 1.00 94.06 298 LEU A O 1
ATOM 2334 N N . ARG A 1 299 ? 5.397 -6.995 -11.735 1.00 91.44 299 ARG A N 1
ATOM 2335 C CA . ARG A 1 299 ? 4.074 -7.118 -12.336 1.00 91.44 299 ARG A CA 1
ATOM 2336 C C . ARG A 1 299 ? 3.044 -6.423 -11.477 1.00 91.44 299 ARG A C 1
ATOM 2338 O O . ARG A 1 299 ? 3.079 -6.555 -10.263 1.00 91.44 299 ARG A O 1
ATOM 2345 N N . VAL A 1 300 ? 2.136 -5.704 -12.115 1.00 87.94 300 VAL A N 1
ATOM 2346 C CA . VAL A 1 300 ? 0.948 -5.162 -11.463 1.00 87.94 300 VAL A CA 1
ATOM 2347 C C . VAL A 1 300 ? -0.047 -6.292 -11.293 1.00 87.94 300 VAL A C 1
ATOM 2349 O O . VAL A 1 300 ? -0.282 -7.063 -12.225 1.00 87.94 300 VAL A O 1
ATOM 2352 N N . ASP A 1 301 ? -0.653 -6.363 -10.120 1.00 83.88 301 ASP A N 1
ATOM 2353 C CA . ASP A 1 301 ? -1.785 -7.242 -9.885 1.00 83.88 301 ASP A CA 1
ATOM 2354 C C . ASP A 1 301 ? -3.017 -6.531 -10.475 1.00 83.88 301 ASP A C 1
ATOM 2356 O O . ASP A 1 301 ? -3.517 -5.552 -9.915 1.00 83.88 301 ASP A O 1
ATOM 2360 N N . SER A 1 302 ? -3.439 -6.922 -11.682 1.00 61.44 302 SER A N 1
ATOM 2361 C CA . SER A 1 302 ? -4.460 -6.177 -12.430 1.00 61.44 302 SER A CA 1
ATOM 2362 C C . SER A 1 302 ? -5.852 -6.322 -11.809 1.00 61.44 302 SER A C 1
ATOM 2364 O O . SER A 1 302 ? -6.210 -7.417 -11.394 1.00 61.44 302 SER A O 1
ATOM 2366 N N . LEU A 1 303 ? -6.683 -5.263 -11.873 1.00 46.50 303 LEU A N 1
ATOM 2367 C CA . LEU A 1 303 ? -8.138 -5.275 -11.579 1.00 46.50 303 LEU A CA 1
ATOM 2368 C C . LEU A 1 303 ? -8.949 -6.288 -12.434 1.00 46.50 303 LEU A C 1
ATOM 2370 O O . LEU A 1 303 ? -10.139 -6.456 -12.188 1.00 46.50 303 LEU A O 1
ATOM 2374 N N . SER A 1 304 ? -8.319 -6.956 -13.409 1.00 37.62 304 SER A N 1
ATOM 2375 C CA . SER A 1 304 ? -8.880 -8.040 -14.230 1.00 37.62 304 SER A CA 1
ATOM 2376 C C . SER A 1 304 ? -8.383 -9.449 -13.860 1.00 37.62 304 SER A C 1
ATOM 2378 O O . SER A 1 304 ? -9.067 -10.421 -14.166 1.00 37.62 304 SER A O 1
ATOM 2380 N N . ASP A 1 305 ? -7.268 -9.559 -13.129 1.00 41.41 305 ASP A N 1
ATOM 2381 C CA . ASP A 1 305 ? -6.907 -10.715 -12.279 1.00 41.41 305 ASP A CA 1
ATOM 2382 C C . ASP A 1 305 ? -7.598 -10.627 -10.895 1.00 41.41 305 ASP A C 1
ATOM 2384 O O . ASP A 1 305 ? -7.257 -11.335 -9.942 1.00 41.41 305 ASP A O 1
ATOM 2388 N N . LEU A 1 306 ? -8.570 -9.709 -10.845 1.00 38.16 306 LEU A N 1
ATOM 2389 C CA . LEU A 1 306 ? -9.406 -9.216 -9.766 1.00 38.16 306 LEU A CA 1
ATOM 2390 C C . LEU A 1 306 ? -10.882 -9.474 -10.165 1.00 38.16 306 LEU A C 1
ATOM 2392 O O . LEU A 1 306 ? -11.499 -8.692 -10.928 1.00 38.16 306 LEU A O 1
#

Foldseek 3Di:
DDDDDDDDDPPPPPPPPPPPPPPPPVPDDFVNQQVVQVPDDWDQVCLPPQQATKKKFWKAFLVRLWIFMKIFHRCSVDATWIKTDTLPPRDDIGIWHKDADPVDNQKMWTDDPQFIFIWGGDSQQWTWTAFTGGNNTGMITIIHHAHNQFGKDKFWKKWAFPVHRLFIWIWMWIQRGDWDQDPPQDDRDTWRATAWIWIHGPRDIWIFPDGSQQWPWDQQVAGHSDIDRHWTWDADPVRQKIWTWHAQIWTDTPNWIKTKGWIWMHHNQDIFTDDSDYPPPGDPQFIKMDTPNTIGTMHTCGSVVD

Organism: NCBI:txid1763537

Solvent-accessible surface area (backbone atoms only — not comparable to full-atom values): 16732 Å² total; per-residue (Å²): 135,89,83,88,86,78,87,78,85,80,80,78,79,77,78,72,78,74,70,77,71,76,76,76,75,76,77,77,50,65,70,57,55,28,51,52,57,73,66,60,71,40,32,72,85,30,49,80,41,72,63,38,15,30,28,29,36,44,31,37,32,55,82,70,73,48,46,30,42,30,38,39,33,39,43,46,87,74,49,40,37,35,23,36,46,41,44,38,88,69,55,81,65,44,56,28,55,37,44,71,41,93,91,38,80,43,30,33,44,34,40,43,98,54,34,50,50,65,48,51,50,38,97,83,41,35,32,74,36,72,77,31,50,46,77,90,39,55,26,38,36,48,30,29,48,24,28,73,90,27,60,52,46,76,50,52,25,34,35,34,29,74,90,44,69,87,52,44,30,46,37,30,40,30,26,56,47,50,70,42,80,42,52,80,86,73,53,99,53,65,31,39,26,41,38,38,44,39,36,34,45,92,78,41,80,45,58,38,75,49,50,45,88,66,32,36,60,35,67,46,65,69,86,52,73,40,72,40,72,39,33,30,36,48,69,44,98,82,68,45,37,37,37,38,45,26,56,75,27,55,46,33,43,93,92,39,66,26,43,32,28,46,33,33,39,30,51,77,76,47,75,44,54,52,60,87,55,70,91,55,88,66,42,86,74,51,26,40,38,33,46,90,94,42,46,30,40,30,37,71,64,48,79,74,80,46

pLDDT: mean 86.12, std 14.96, range [37.62, 98.56]

Nearest PDB structures (foldseek):
  5hi8-assembly1_B  TM=3.364E-01  e=2.262E+00  Prochlorococcus phage P-HM1
  3o12-assembly1_A  TM=2.350E-01  e=1.298E+00  Saccharomyces cerevisiae
  5bvt-assembly1_A  TM=3.344E-01  e=6.869E+00  Pygoscelis papua
  5y31-assembly2_D  TM=1.828E-01  e=1.588E+00  Homo sapiens

Sequence (306 aa):
MKYLVYFGSLMLLFISCQRDADVTTVEQTEAALVAKVLSQQPSVELSESLNKGLYKGIFASYDLVDKGMVFLNLQNDGNVEAAVRFVKGKRPDAYFVGNQDVQDSNTYHFKSELGSFTATVSSGNDIQIKHFNFTGRDHYISAFKSRSLADVTVAFGTYVDDADPSFAGNWDAIHAGSLAPAPPGHSNSNLMLLDKVVISKQGNMFTSTDTPSDNDSFVEPCFYGSMFPQAWFYESDNNSYREFIGYNQTTTFANRMANWSLSYYVLDGIYSYDTPVCNSSEAAGYGSWSWDGRSGRLRVDSLSDL

Mean predicted aligned error: 8.18 Å